Protein AF-A0AA35SIF5-F1 (afdb_monomer_lite)

Organism: Geodia barretti (NCBI:txid519541)

Sequence (257 aa):
MYDGVSFGLANSWVWLPSNATIRRKVKMLVERITDSLRKDYMWIISPKDQFTNPLPLFSATWRKLALTVNYEKYKDMEAAYILDFYAAYEFEMKISSIHDSTYFPNELDVEEVYVLAVLEDDESRKNDLLKRFTEIAVNNAFHFQPGFAAFYLSAFPNTSTYMVPQGVLQGGLYDYPAAPDWDRYVDQSQNPKYMPHYDSDHSEYALMIRDRPPTTYFWQRNPTTLKGGDACCLQRKHLDLLLAYWMGRTSGFIMGE

Radius of gyration: 19.19 Å; chains: 1; bounding box: 50×46×50 Å

Structure (mmCIF, N/CA/C/O backbone):
data_AF-A0AA35SIF5-F1
#
_entry.id   AF-A0AA35SIF5-F1
#
loop_
_atom_site.group_PDB
_atom_site.id
_atom_site.type_symbol
_atom_site.label_atom_id
_atom_site.label_alt_id
_atom_site.label_comp_id
_atom_site.label_asym_id
_atom_site.label_entity_id
_atom_site.label_seq_id
_atom_site.pdbx_PDB_ins_code
_atom_site.Cartn_x
_atom_site.Cartn_y
_atom_site.Cartn_z
_atom_site.occupancy
_atom_site.B_iso_or_equiv
_atom_site.auth_seq_id
_atom_site.auth_comp_id
_atom_site.auth_asym_id
_atom_site.auth_atom_id
_atom_site.pdbx_PDB_model_num
ATOM 1 N N . MET A 1 1 ? -4.888 -10.930 1.367 1.00 69.31 1 MET A N 1
ATOM 2 C CA . MET A 1 1 ? -6.358 -10.863 1.076 1.00 69.31 1 MET A CA 1
ATOM 3 C C . MET A 1 1 ? -7.053 -9.981 2.094 1.00 69.31 1 MET A C 1
ATOM 5 O O . MET A 1 1 ? -7.870 -9.170 1.688 1.00 69.31 1 MET A O 1
ATOM 9 N N . TYR A 1 2 ? -6.762 -10.135 3.388 1.00 88.81 2 TYR A N 1
ATOM 10 C CA . TYR A 1 2 ? -7.284 -9.231 4.413 1.00 88.81 2 TYR A CA 1
ATOM 11 C C . TYR A 1 2 ? -6.789 -7.788 4.217 1.00 88.81 2 TYR A C 1
ATOM 13 O O . TYR A 1 2 ? -7.562 -6.866 4.429 1.00 88.81 2 TYR A O 1
ATOM 21 N N . ASP A 1 3 ? -5.571 -7.610 3.720 1.00 90.88 3 ASP A N 1
ATOM 22 C CA . ASP A 1 3 ? -4.915 -6.314 3.470 1.00 90.88 3 ASP A CA 1
ATOM 23 C C . ASP A 1 3 ? -5.685 -5.519 2.402 1.00 90.88 3 ASP A C 1
ATOM 25 O O . ASP A 1 3 ? -6.280 -4.486 2.693 1.00 90.88 3 ASP A O 1
ATOM 29 N N . GLY A 1 4 ? -5.891 -6.100 1.214 1.00 91.00 4 GLY A N 1
ATOM 30 C CA . GLY A 1 4 ? -6.753 -5.489 0.191 1.00 91.00 4 GLY A CA 1
ATOM 31 C C . GLY A 1 4 ? -8.211 -5.257 0.642 1.00 91.00 4 GLY A C 1
ATOM 32 O O . GLY A 1 4 ? -8.881 -4.334 0.170 1.00 91.00 4 GLY A O 1
ATOM 33 N N . VAL A 1 5 ? -8.733 -6.062 1.583 1.00 95.50 5 VAL A N 1
ATOM 34 C CA . VAL A 1 5 ? -10.060 -5.827 2.185 1.00 95.50 5 VAL A CA 1
ATOM 35 C C . VAL A 1 5 ? -10.032 -4.619 3.124 1.00 95.50 5 VAL A C 1
ATOM 37 O O . VAL A 1 5 ? -10.945 -3.794 3.053 1.00 95.50 5 VAL A O 1
ATOM 40 N N . SER A 1 6 ? -9.016 -4.486 3.981 1.00 96.94 6 SER A N 1
ATOM 41 C CA . SER A 1 6 ? -8.866 -3.331 4.872 1.00 96.94 6 SER A CA 1
ATOM 42 C C . SER A 1 6 ? -8.693 -2.050 4.050 1.00 96.94 6 SER A C 1
ATOM 44 O O . SER A 1 6 ? -9.407 -1.075 4.298 1.00 96.94 6 SER A O 1
ATOM 46 N N . PHE A 1 7 ? -7.890 -2.101 2.983 1.00 96.12 7 PHE A N 1
ATOM 47 C CA . PHE A 1 7 ? -7.726 -1.035 2.000 1.00 96.12 7 PHE A CA 1
ATOM 48 C C . PHE A 1 7 ? -9.062 -0.599 1.381 1.00 96.12 7 PHE A C 1
ATOM 50 O O . PHE A 1 7 ? -9.428 0.581 1.432 1.00 96.12 7 PHE A O 1
ATOM 57 N N . GLY A 1 8 ? -9.841 -1.539 0.836 1.00 95.81 8 GLY A N 1
ATOM 58 C CA . GLY A 1 8 ? -11.129 -1.230 0.207 1.00 95.81 8 GLY A CA 1
ATOM 59 C C . GLY A 1 8 ? -12.164 -0.661 1.187 1.00 95.81 8 GLY A C 1
ATOM 60 O O . GLY A 1 8 ? -12.910 0.267 0.847 1.00 95.81 8 GLY A O 1
ATOM 61 N N . LEU A 1 9 ? -12.205 -1.182 2.418 1.00 98.00 9 LEU A N 1
ATOM 62 C CA . LEU A 1 9 ? -13.107 -0.709 3.472 1.00 98.00 9 LEU A CA 1
ATOM 63 C C . LEU A 1 9 ? -12.713 0.685 3.976 1.00 98.00 9 LEU A C 1
ATOM 65 O O . LEU A 1 9 ? -13.594 1.535 4.117 1.00 98.00 9 LEU A O 1
ATOM 69 N N . ALA A 1 10 ? -11.419 0.941 4.187 1.00 97.81 10 ALA A N 1
ATOM 70 C CA . ALA A 1 10 ? -10.901 2.246 4.591 1.00 97.81 10 ALA A CA 1
ATOM 71 C C . ALA A 1 10 ? -11.220 3.319 3.542 1.00 97.81 10 ALA A C 1
ATOM 73 O O . ALA A 1 10 ? -11.821 4.341 3.869 1.00 97.81 10 ALA A O 1
ATOM 74 N N . ASN A 1 11 ? -10.937 3.052 2.263 1.00 95.62 11 ASN A N 1
ATOM 75 C CA . ASN A 1 11 ? -11.268 3.974 1.175 1.00 95.62 11 ASN A CA 1
ATOM 76 C C . ASN A 1 11 ? -12.775 4.241 1.079 1.00 95.62 11 ASN A C 1
ATOM 78 O O . ASN A 1 11 ? -13.202 5.389 0.965 1.00 95.62 11 ASN A O 1
ATOM 82 N N . SER A 1 12 ? -13.600 3.195 1.182 1.00 95.94 12 SER A N 1
ATOM 83 C CA . SER A 1 12 ? -15.060 3.352 1.188 1.00 95.94 12 SER A CA 1
ATOM 84 C C . SER A 1 12 ? -15.547 4.193 2.373 1.00 95.94 12 SER A C 1
ATOM 86 O O . SER A 1 12 ? -16.548 4.898 2.261 1.00 95.94 12 SER A O 1
ATOM 88 N N . TRP A 1 13 ? -14.862 4.121 3.517 1.00 96.94 13 TRP A N 1
ATOM 89 C CA . TRP A 1 13 ? -15.187 4.906 4.704 1.00 96.94 13 TRP A CA 1
ATOM 90 C C . TRP A 1 13 ? -14.797 6.378 4.565 1.00 96.94 13 TRP A C 1
ATOM 92 O O . TRP A 1 13 ? -15.605 7.243 4.916 1.00 96.94 13 TRP A O 1
ATOM 102 N N . VAL A 1 14 ? -13.582 6.640 4.073 1.00 94.31 14 VAL A N 1
ATOM 103 C CA . VAL A 1 14 ? -12.974 7.974 3.952 1.00 94.31 14 VAL A CA 1
ATOM 104 C C . VAL A 1 14 ? -13.602 8.770 2.811 1.00 94.31 14 VAL A C 1
ATOM 106 O O . VAL A 1 14 ? -14.016 9.908 3.014 1.00 94.31 14 VAL A O 1
ATOM 109 N N . TRP A 1 15 ? -13.731 8.170 1.627 1.00 91.31 15 TRP A N 1
ATOM 110 C CA . TRP A 1 15 ? -14.088 8.899 0.405 1.00 91.31 15 TRP A CA 1
ATOM 111 C C . TRP A 1 15 ? -15.592 8.967 0.126 1.00 91.31 15 TRP A C 1
ATOM 113 O O . TRP A 1 15 ? -16.025 9.741 -0.723 1.00 91.31 15 TRP A O 1
ATOM 123 N N . LEU A 1 16 ? -16.415 8.202 0.854 1.00 93.25 16 LEU A N 1
ATOM 124 C CA . LEU A 1 16 ? -17.879 8.222 0.719 1.00 93.25 16 LEU A CA 1
ATOM 125 C C . LEU A 1 16 ? -18.578 8.622 2.036 1.00 93.25 16 LEU A C 1
ATOM 127 O O . LEU A 1 16 ? -19.495 7.922 2.484 1.00 93.25 16 LEU A O 1
ATOM 131 N N . PRO A 1 17 ? -18.196 9.749 2.675 1.00 93.00 17 PRO A N 1
ATOM 132 C CA . PRO A 1 17 ? -18.660 10.098 4.020 1.00 93.00 17 PRO A CA 1
ATOM 133 C C . PRO A 1 17 ? -20.170 10.372 4.082 1.00 93.00 17 PRO A C 1
ATOM 135 O O . PRO A 1 17 ? -20.805 10.113 5.102 1.00 93.00 17 PRO A O 1
ATOM 138 N N . SER A 1 18 ? -20.766 10.845 2.984 1.00 94.75 18 SER A N 1
ATOM 139 C CA . SER A 1 18 ? -22.195 11.171 2.888 1.00 94.75 18 SER A CA 1
ATOM 140 C C . SER A 1 18 ? -23.090 9.967 2.566 1.00 94.75 18 SER A C 1
ATOM 142 O O . SER A 1 18 ? -24.312 10.052 2.704 1.00 94.75 18 SER A O 1
ATOM 144 N N . ASN A 1 19 ? -22.528 8.820 2.164 1.00 96.94 19 ASN A N 1
ATOM 145 C CA . ASN A 1 19 ? -23.323 7.649 1.803 1.00 96.94 19 ASN A CA 1
ATOM 146 C C . ASN A 1 19 ? -23.611 6.772 3.031 1.00 96.94 19 ASN A C 1
ATOM 148 O O . ASN A 1 19 ? -22.921 5.786 3.299 1.00 96.94 19 ASN A O 1
ATOM 152 N N . ALA A 1 20 ? -24.680 7.100 3.763 1.00 96.81 20 ALA A N 1
ATOM 153 C CA . ALA A 1 20 ? -25.068 6.393 4.988 1.00 96.81 20 ALA A CA 1
ATOM 154 C C . ALA A 1 20 ? -25.264 4.874 4.788 1.00 96.81 20 ALA A C 1
ATOM 156 O O . ALA A 1 20 ? -24.947 4.074 5.673 1.00 96.81 20 ALA A O 1
ATOM 157 N N . THR A 1 21 ? -25.750 4.453 3.614 1.00 97.94 21 THR A N 1
ATOM 158 C CA . THR A 1 21 ? -25.939 3.029 3.297 1.00 97.94 21 THR A CA 1
ATOM 159 C C . THR A 1 21 ? -24.606 2.298 3.183 1.00 97.94 21 THR A C 1
ATOM 161 O O . THR A 1 21 ? -24.464 1.219 3.761 1.00 97.94 21 THR A O 1
ATOM 164 N N . ILE A 1 22 ? -23.630 2.876 2.475 1.00 96.94 22 ILE A N 1
ATOM 165 C CA . ILE A 1 22 ? -22.281 2.309 2.364 1.00 96.94 22 ILE A CA 1
ATOM 166 C C . ILE A 1 22 ? -21.590 2.332 3.726 1.00 96.94 22 ILE A C 1
ATOM 168 O O . ILE A 1 22 ? -21.100 1.293 4.157 1.00 96.94 22 ILE A O 1
ATOM 172 N N . ARG A 1 23 ? -21.653 3.448 4.462 1.00 97.12 23 ARG A N 1
ATOM 173 C CA . ARG A 1 23 ? -21.079 3.577 5.814 1.00 97.12 23 ARG A CA 1
ATOM 174 C C . ARG A 1 23 ? -21.583 2.485 6.756 1.00 97.12 23 ARG A C 1
ATOM 176 O O . ARG A 1 23 ? -20.790 1.830 7.423 1.00 97.12 23 ARG A O 1
ATOM 183 N N . ARG A 1 24 ? -22.891 2.213 6.763 1.00 97.94 24 ARG A N 1
ATOM 184 C CA . ARG A 1 24 ? -23.473 1.126 7.566 1.00 97.94 24 ARG A CA 1
ATOM 185 C C . ARG A 1 24 ? -22.954 -0.256 7.152 1.00 97.94 24 ARG A C 1
ATOM 187 O O . ARG A 1 24 ? -22.677 -1.075 8.023 1.00 97.94 24 ARG A O 1
ATOM 194 N N . LYS A 1 25 ? -22.816 -0.524 5.848 1.00 98.25 25 LYS A N 1
ATOM 195 C CA . LYS A 1 25 ? -22.273 -1.799 5.343 1.00 98.25 25 LYS A CA 1
ATOM 196 C C . LYS A 1 25 ? -20.796 -1.970 5.697 1.00 98.25 25 LYS A C 1
ATOM 198 O O . LYS A 1 25 ? -20.427 -3.036 6.176 1.00 98.25 25 LYS A O 1
ATOM 203 N N . VAL A 1 26 ? -19.984 -0.927 5.512 1.00 98.31 26 VAL A N 1
ATOM 204 C CA . VAL A 1 26 ? -18.567 -0.914 5.906 1.00 98.31 26 VAL A CA 1
ATOM 205 C C . VAL A 1 26 ? -18.446 -1.168 7.403 1.00 98.31 26 VAL A C 1
ATOM 207 O O . VAL A 1 26 ? -17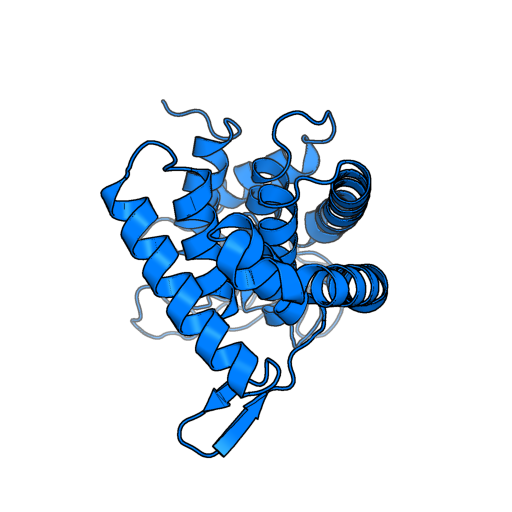.739 -2.088 7.793 1.00 98.31 26 VAL A O 1
ATOM 210 N N . LYS A 1 27 ? -19.216 -0.448 8.231 1.00 98.44 27 LYS A N 1
ATOM 211 C CA . LYS A 1 27 ? -19.238 -0.650 9.683 1.00 98.44 27 LYS A CA 1
ATOM 212 C C . LYS A 1 27 ? -19.542 -2.089 10.077 1.00 98.44 27 LYS A C 1
ATOM 214 O O . LYS A 1 27 ? -18.789 -2.679 10.839 1.00 98.44 27 LYS A O 1
ATOM 219 N N . MET A 1 28 ? -20.591 -2.673 9.506 1.00 98.56 28 MET A N 1
ATOM 220 C CA . MET A 1 28 ? -20.951 -4.069 9.752 1.00 98.56 28 MET A CA 1
ATOM 221 C C . MET A 1 28 ? -19.835 -5.051 9.350 1.00 98.56 28 MET A C 1
ATOM 223 O O . MET A 1 28 ? -19.582 -6.013 10.071 1.00 98.56 28 MET A O 1
ATOM 227 N N . LEU A 1 29 ? -19.182 -4.837 8.202 1.00 98.44 29 LEU A N 1
ATOM 228 C CA . LEU A 1 29 ? -18.107 -5.711 7.721 1.00 98.44 29 LEU A CA 1
ATOM 229 C C . LEU A 1 29 ? -16.845 -5.593 8.576 1.00 98.44 29 LEU A C 1
ATOM 231 O O . LEU A 1 29 ? -16.317 -6.622 8.990 1.00 98.44 29 LEU A O 1
ATOM 235 N N . VAL A 1 30 ? -16.404 -4.366 8.873 1.00 98.50 30 VAL A N 1
ATOM 236 C CA . VAL A 1 30 ? -15.266 -4.107 9.765 1.00 98.50 30 VAL A CA 1
ATOM 237 C C . VAL A 1 30 ? -15.527 -4.744 11.118 1.00 98.50 30 VAL A C 1
ATOM 239 O O . VAL A 1 30 ? -14.707 -5.522 11.580 1.00 98.50 30 VAL A O 1
ATOM 242 N N . GLU A 1 31 ? -16.706 -4.522 11.704 1.00 98.50 31 GLU A N 1
ATOM 243 C CA . GLU A 1 31 ? -17.038 -5.114 12.996 1.00 98.50 31 GLU A CA 1
ATOM 244 C C . GLU A 1 31 ? -16.957 -6.640 12.983 1.00 98.50 31 GLU A C 1
ATOM 246 O O . GLU A 1 31 ? -16.341 -7.239 13.859 1.00 98.50 31 GLU A O 1
ATOM 251 N N . ARG A 1 32 ? -17.547 -7.281 11.970 1.00 97.88 32 ARG A N 1
ATOM 252 C CA . ARG A 1 32 ? -17.547 -8.742 11.861 1.00 97.88 32 ARG A CA 1
ATOM 253 C C . ARG A 1 32 ? -16.138 -9.309 11.695 1.00 97.88 32 ARG A C 1
ATOM 255 O O . ARG A 1 32 ? -15.833 -10.343 12.284 1.00 97.88 32 ARG A O 1
ATOM 262 N N . ILE A 1 33 ? -15.308 -8.671 10.872 1.00 96.88 33 ILE A N 1
ATOM 263 C CA . ILE A 1 33 ? -13.939 -9.129 10.619 1.00 96.88 33 ILE A CA 1
ATOM 264 C C . ILE A 1 33 ? -13.073 -8.888 11.854 1.00 96.88 33 ILE A C 1
ATOM 266 O O . ILE A 1 33 ? -12.419 -9.819 12.314 1.00 96.88 33 ILE A O 1
ATOM 270 N N . THR A 1 34 ? -13.120 -7.690 12.437 1.00 97.62 34 THR A N 1
ATOM 271 C CA . THR A 1 34 ? -12.365 -7.354 13.646 1.00 97.62 34 THR A CA 1
ATOM 272 C C . THR A 1 34 ? -12.764 -8.240 14.820 1.00 97.62 34 THR A C 1
ATOM 274 O O . THR A 1 34 ? -11.882 -8.720 15.519 1.00 97.62 34 THR A O 1
ATOM 277 N N . ASP A 1 35 ? -14.053 -8.524 15.033 1.00 97.62 35 ASP A N 1
ATOM 278 C CA . ASP A 1 35 ? -14.486 -9.432 16.105 1.00 97.62 35 ASP A CA 1
ATOM 279 C C . ASP A 1 35 ? -13.912 -10.848 15.914 1.00 97.62 35 ASP A C 1
ATOM 281 O O . ASP A 1 35 ? -13.500 -11.482 16.886 1.00 97.62 35 ASP A O 1
ATOM 285 N N . SER A 1 36 ? -13.833 -11.328 14.665 1.00 94.88 36 SER A N 1
ATOM 286 C CA . SER A 1 36 ? -13.194 -12.611 14.343 1.00 94.88 36 SER A CA 1
ATOM 287 C C . SER A 1 36 ? -11.692 -12.572 14.611 1.00 94.88 36 SER A C 1
ATOM 289 O O . SER A 1 36 ? -11.185 -13.431 15.321 1.00 94.88 36 SER A O 1
ATOM 291 N N . LEU A 1 37 ? -10.988 -11.554 14.105 1.00 94.88 37 LEU A N 1
ATOM 292 C CA . LEU A 1 37 ? -9.549 -11.397 14.319 1.00 94.88 37 LEU A CA 1
ATOM 293 C C . LEU A 1 37 ? -9.227 -11.288 15.814 1.00 94.88 37 LEU A C 1
ATOM 295 O O . LEU A 1 37 ? -8.318 -11.949 16.296 1.00 94.88 37 LEU A O 1
ATOM 299 N N . ARG A 1 38 ? -10.010 -10.526 16.585 1.00 94.44 38 ARG A N 1
ATOM 300 C CA . ARG A 1 38 ? -9.843 -10.392 18.040 1.00 94.44 38 ARG A CA 1
ATOM 301 C C . ARG A 1 38 ? -9.944 -11.726 18.767 1.00 94.44 38 ARG A C 1
ATOM 303 O O . ARG A 1 38 ? -9.157 -11.968 19.678 1.00 94.44 38 ARG A O 1
ATOM 310 N N . LYS A 1 39 ? -10.915 -12.563 18.390 1.00 94.31 39 LYS A N 1
ATOM 311 C CA . LYS A 1 39 ? -11.106 -13.889 18.990 1.00 94.31 39 LYS A CA 1
ATOM 312 C C . LYS A 1 39 ? -9.859 -14.759 18.831 1.00 94.31 39 LYS A C 1
ATOM 314 O O . LYS A 1 39 ? -9.517 -15.499 19.748 1.00 94.31 39 LYS A O 1
ATOM 319 N N . ASP A 1 40 ? -9.178 -14.601 17.704 1.00 93.38 40 ASP A N 1
ATOM 320 C CA . ASP A 1 40 ? -8.006 -15.382 17.334 1.00 93.38 40 ASP A CA 1
ATOM 321 C C . ASP A 1 40 ? -6.698 -14.601 17.571 1.00 93.38 40 ASP A C 1
ATOM 323 O O . ASP A 1 40 ? -5.678 -14.904 16.967 1.00 93.38 40 ASP A O 1
ATOM 327 N N . TYR A 1 41 ? -6.691 -13.588 18.450 1.00 92.56 41 TYR A N 1
ATOM 328 C CA . TYR A 1 41 ? -5.507 -12.767 18.769 1.00 92.56 41 TYR A CA 1
ATOM 329 C C . TYR A 1 41 ? -4.804 -12.178 17.532 1.00 92.56 41 TYR A C 1
ATOM 331 O O . TYR A 1 41 ? -3.580 -12.127 17.459 1.00 92.56 41 TYR A O 1
ATOM 339 N N . MET A 1 42 ? -5.600 -11.732 16.562 1.00 94.31 42 MET A N 1
ATOM 340 C CA . MET A 1 42 ? -5.213 -11.232 15.239 1.00 94.31 42 MET A CA 1
ATOM 341 C C . MET A 1 42 ? -4.654 -12.285 14.274 1.00 94.31 42 MET A C 1
ATOM 343 O O . MET A 1 42 ? -4.370 -11.947 13.127 1.00 94.31 42 MET A O 1
ATOM 347 N N . TRP A 1 43 ? -4.545 -13.555 14.673 1.00 92.75 43 TRP A N 1
ATOM 348 C CA . TRP A 1 43 ? -4.122 -14.622 13.772 1.00 92.75 43 TRP A CA 1
ATOM 349 C C . TRP A 1 43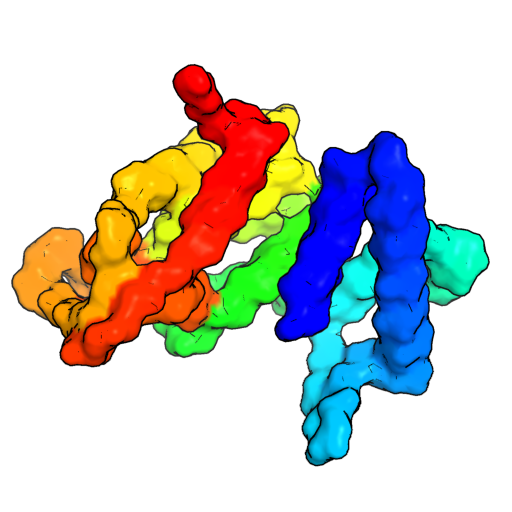 ? -5.142 -14.855 12.667 1.00 92.75 43 TRP A C 1
ATOM 351 O O . TRP A 1 43 ? -6.351 -14.907 12.899 1.00 92.75 43 TRP A O 1
ATOM 361 N N . ILE A 1 44 ? -4.637 -15.060 11.452 1.00 88.81 44 ILE A N 1
ATOM 362 C CA . ILE A 1 44 ? -5.465 -15.536 10.350 1.00 88.81 44 ILE A CA 1
ATOM 363 C C . ILE A 1 44 ? -5.408 -17.058 10.376 1.00 88.81 44 ILE A C 1
ATOM 365 O O . ILE A 1 44 ? -4.371 -17.658 10.085 1.00 88.81 44 ILE A O 1
ATOM 369 N N . ILE A 1 45 ? -6.537 -17.670 10.727 1.00 86.69 45 ILE A N 1
ATOM 370 C CA . ILE A 1 45 ? -6.708 -19.121 10.760 1.00 86.69 45 ILE A CA 1
ATOM 371 C C . ILE A 1 45 ? -7.562 -19.518 9.559 1.00 86.69 45 ILE A C 1
ATOM 373 O O . ILE A 1 45 ? -8.739 -19.165 9.462 1.00 86.69 45 ILE A O 1
ATOM 377 N N . SER A 1 46 ? -6.963 -20.225 8.603 1.00 82.75 46 SER A N 1
ATOM 378 C CA . SER A 1 46 ? -7.707 -20.713 7.442 1.00 82.75 46 SER A CA 1
ATOM 379 C C . SER A 1 46 ? -8.597 -21.909 7.812 1.00 82.75 46 SER A C 1
ATOM 381 O O . SER A 1 46 ? -8.290 -22.633 8.758 1.00 82.75 46 SER A O 1
ATOM 383 N N . PRO A 1 47 ? -9.639 -22.226 7.017 1.00 82.12 47 PRO A N 1
ATOM 384 C CA . PRO A 1 47 ? -10.448 -23.437 7.208 1.00 82.12 47 PRO A CA 1
ATOM 385 C C . PRO A 1 47 ? -9.675 -24.764 7.094 1.00 82.12 47 PRO A C 1
ATOM 387 O O . PRO A 1 47 ? -10.266 -25.824 7.273 1.00 82.12 47 PRO A O 1
ATOM 390 N N . LYS A 1 48 ? -8.391 -24.719 6.717 1.00 86.31 48 LYS A N 1
ATOM 391 C CA . LYS A 1 48 ? -7.487 -25.871 6.609 1.00 86.31 48 LYS A CA 1
ATOM 392 C C . LYS A 1 48 ? -6.421 -25.876 7.715 1.00 86.31 48 LYS A C 1
ATOM 394 O O . LYS A 1 48 ? -5.360 -26.458 7.509 1.00 86.31 48 LYS A O 1
ATOM 399 N N . ASP A 1 49 ? -6.661 -25.166 8.818 1.00 80.62 49 ASP A N 1
ATOM 400 C CA . ASP A 1 49 ? -5.739 -25.031 9.955 1.00 80.62 49 ASP A CA 1
ATOM 401 C C . ASP A 1 49 ? -4.347 -24.510 9.558 1.00 80.62 49 ASP A C 1
ATOM 403 O O . ASP A 1 49 ? -3.320 -24.887 10.119 1.00 80.62 49 ASP A O 1
ATOM 407 N N . GLN A 1 50 ? -4.306 -23.624 8.558 1.00 83.88 50 GLN A N 1
ATOM 408 C CA . GLN A 1 50 ? -3.098 -22.857 8.252 1.00 83.88 50 GLN A CA 1
ATOM 409 C C . GLN A 1 50 ? -3.141 -21.543 9.017 1.00 83.88 50 GLN A C 1
ATOM 411 O O . GLN A 1 50 ? -4.137 -20.822 8.941 1.00 83.88 50 GLN A O 1
ATOM 416 N N . PHE A 1 51 ? -2.048 -21.250 9.712 1.00 82.94 51 PHE A N 1
ATOM 417 C CA . PHE A 1 51 ? -1.899 -20.082 10.566 1.00 82.94 51 PHE A CA 1
ATOM 418 C C . PHE A 1 51 ? -0.966 -19.081 9.895 1.00 82.94 51 PHE A C 1
ATOM 420 O O . PHE A 1 51 ? 0.159 -19.426 9.527 1.00 82.94 51 PHE A O 1
ATOM 427 N N . THR A 1 52 ? -1.413 -17.838 9.761 1.00 84.38 52 THR A N 1
ATOM 428 C CA . THR A 1 52 ? -0.549 -16.719 9.376 1.00 84.38 52 THR A CA 1
ATOM 429 C C . THR A 1 52 ? -0.364 -15.815 10.586 1.00 84.38 52 THR A C 1
ATOM 431 O O . THR A 1 52 ? -1.347 -15.343 11.162 1.00 84.38 52 THR A O 1
ATOM 434 N N . ASN A 1 53 ? 0.898 -15.621 10.981 1.00 79.50 53 ASN A N 1
ATOM 435 C CA . ASN A 1 53 ? 1.270 -14.743 12.085 1.00 79.50 53 ASN A CA 1
ATOM 436 C C . ASN A 1 53 ? 0.938 -13.291 11.711 1.00 79.50 53 ASN A C 1
ATOM 438 O O . ASN A 1 53 ? 1.389 -12.850 10.649 1.00 79.50 53 ASN A O 1
ATOM 442 N N . PRO A 1 54 ? 0.172 -12.554 12.531 1.00 83.44 54 PRO A N 1
ATOM 443 C CA . PRO A 1 54 ? -0.089 -11.154 12.255 1.00 83.44 54 PRO A CA 1
ATOM 444 C C . PRO A 1 54 ? 1.186 -10.344 12.474 1.00 83.44 54 PRO A C 1
ATOM 446 O O . PRO A 1 54 ? 1.708 -10.266 13.587 1.00 83.44 54 PRO A O 1
ATOM 449 N N . LEU A 1 55 ? 1.667 -9.722 11.405 1.00 92.44 55 LEU A N 1
ATOM 450 C CA . LEU A 1 55 ? 2.695 -8.696 11.494 1.00 92.44 55 LEU A CA 1
ATOM 451 C C . LEU A 1 55 ? 2.129 -7.460 12.232 1.00 92.44 55 LEU A C 1
ATOM 453 O O . LEU A 1 55 ? 0.935 -7.164 12.083 1.00 92.44 55 LEU A O 1
ATOM 457 N N . PRO A 1 56 ? 2.909 -6.759 13.074 1.00 96.38 56 PRO A N 1
ATOM 458 C CA . PRO A 1 56 ? 2.535 -5.479 13.665 1.00 96.38 56 PRO A CA 1
ATOM 459 C C . PRO A 1 56 ? 1.777 -4.517 12.739 1.00 96.38 56 PRO A C 1
ATOM 461 O O . PRO A 1 56 ? 0.761 -3.967 13.161 1.00 96.38 56 PRO A O 1
ATOM 464 N N . LEU A 1 57 ? 2.191 -4.347 11.483 1.00 96.62 57 LEU A N 1
ATOM 465 C CA . LEU A 1 57 ? 1.565 -3.432 10.525 1.00 96.62 57 LEU A CA 1
ATOM 466 C C . LEU A 1 57 ? 0.130 -3.851 10.183 1.00 96.62 57 LEU A C 1
ATOM 468 O O . LEU A 1 57 ? -0.798 -3.043 10.298 1.00 96.62 57 LEU A O 1
ATOM 472 N N . PHE A 1 58 ? -0.074 -5.136 9.897 1.00 96.44 58 PHE A N 1
ATOM 473 C CA . PHE A 1 58 ? -1.395 -5.736 9.703 1.00 96.44 58 PHE A CA 1
ATOM 474 C C . PHE A 1 58 ? -2.302 -5.505 10.916 1.00 96.44 58 PHE A C 1
ATOM 476 O O . PHE A 1 58 ? -3.452 -5.052 10.827 1.00 96.44 58 PHE A O 1
ATOM 483 N N . SER A 1 59 ? -1.747 -5.793 12.088 1.00 97.19 59 SER A N 1
ATOM 484 C CA . SER A 1 59 ? -2.393 -5.649 13.383 1.00 97.19 59 SER A CA 1
ATOM 485 C C . SER A 1 59 ? -2.800 -4.200 13.682 1.00 97.19 59 SER A C 1
ATOM 487 O O . SER A 1 59 ? -3.919 -3.957 14.154 1.00 97.19 59 SER A O 1
ATOM 489 N N . ALA A 1 60 ? -1.921 -3.240 13.397 1.00 98.25 60 ALA A N 1
ATOM 490 C CA . ALA A 1 60 ? -2.165 -1.813 13.559 1.00 98.25 60 ALA A CA 1
ATOM 491 C C . ALA A 1 60 ? -3.249 -1.325 12.590 1.00 98.25 60 ALA A C 1
ATOM 493 O O . ALA A 1 60 ? -4.177 -0.629 13.006 1.00 98.25 60 ALA A O 1
ATOM 494 N N . THR A 1 61 ? -3.188 -1.753 11.328 1.00 98.19 61 THR A N 1
ATOM 495 C CA . THR A 1 61 ? -4.131 -1.376 10.265 1.00 98.19 61 THR A CA 1
ATOM 496 C C . THR A 1 61 ? -5.566 -1.754 10.621 1.00 98.19 61 THR A C 1
ATOM 498 O O . THR A 1 61 ? -6.463 -0.904 10.624 1.00 98.19 61 THR A O 1
ATOM 501 N N . TRP A 1 62 ? -5.799 -3.012 11.005 1.00 98.19 62 TRP A N 1
ATOM 502 C CA . TRP A 1 62 ? -7.136 -3.469 11.393 1.00 98.19 62 TRP A CA 1
ATOM 503 C C . TRP A 1 62 ? -7.643 -2.818 12.678 1.00 98.19 62 TRP A C 1
ATOM 505 O O . TRP A 1 62 ? -8.834 -2.506 12.775 1.00 98.19 62 TRP A O 1
ATOM 515 N N . ARG A 1 63 ? -6.761 -2.586 13.659 1.00 98.31 63 ARG A N 1
ATOM 516 C CA . ARG A 1 63 ? -7.123 -1.877 14.892 1.00 98.31 63 ARG A CA 1
ATOM 517 C C . ARG A 1 63 ? -7.520 -0.437 14.614 1.00 98.31 63 ARG A C 1
ATOM 519 O O . ARG A 1 63 ? -8.571 -0.010 15.092 1.00 98.31 63 ARG A O 1
ATOM 526 N N . LYS A 1 64 ? -6.736 0.291 13.815 1.00 98.62 64 LYS A N 1
ATOM 527 C CA . LYS A 1 64 ? -7.053 1.675 13.467 1.00 98.62 64 LYS A CA 1
ATOM 528 C C . LYS A 1 64 ? -8.369 1.760 12.711 1.00 98.62 64 LYS A C 1
ATOM 530 O O . LYS A 1 64 ? -9.231 2.543 13.095 1.00 98.62 64 LYS A O 1
ATOM 535 N N . LEU A 1 65 ? -8.573 0.901 11.712 1.00 98.69 65 LEU A N 1
ATOM 536 C CA . LEU A 1 65 ? -9.831 0.841 10.970 1.00 98.69 65 LEU A CA 1
ATOM 537 C C . LEU A 1 65 ? -11.033 0.581 11.888 1.00 98.69 65 LEU A C 1
ATOM 539 O O . LEU A 1 65 ? -12.051 1.265 11.773 1.00 98.69 65 LEU A O 1
ATOM 543 N N . ALA A 1 66 ? -10.916 -0.353 12.833 1.00 98.69 66 ALA A N 1
ATOM 544 C CA . ALA A 1 66 ? -11.969 -0.635 13.803 1.00 98.69 66 ALA A CA 1
ATOM 545 C C . ALA A 1 66 ? -12.271 0.568 14.714 1.00 98.69 66 ALA A C 1
ATOM 547 O O . ALA A 1 66 ? -13.437 0.945 14.861 1.00 98.69 66 ALA A O 1
ATOM 548 N N . LEU A 1 67 ? -11.231 1.201 15.270 1.00 98.69 67 LEU A N 1
ATOM 549 C CA . LEU A 1 67 ? -11.340 2.402 16.107 1.00 98.69 67 LEU A CA 1
ATOM 550 C C . LEU A 1 67 ? -12.003 3.561 15.349 1.00 98.69 67 LEU A C 1
ATOM 552 O O . LEU A 1 67 ? -12.929 4.185 15.864 1.00 98.69 67 LEU A O 1
ATOM 556 N N . THR A 1 68 ? -11.605 3.801 14.098 1.00 98.44 68 THR A N 1
ATOM 557 C CA . THR A 1 68 ? -12.164 4.865 13.251 1.00 98.44 68 THR A CA 1
ATOM 558 C C . THR A 1 68 ? -13.631 4.613 12.880 1.00 98.44 68 THR A C 1
ATOM 560 O O . THR A 1 68 ? -14.414 5.551 12.706 1.00 98.44 68 THR A O 1
ATOM 563 N N . VAL A 1 69 ? -14.032 3.348 12.743 1.00 98.31 69 VAL A N 1
ATOM 564 C CA . VAL A 1 69 ? -15.379 2.968 12.296 1.00 98.31 69 VAL A CA 1
ATOM 565 C C . VAL A 1 69 ? -16.379 2.842 13.450 1.00 98.31 69 VAL A C 1
ATOM 567 O O . VAL A 1 69 ? -17.567 3.163 13.294 1.00 98.31 69 VAL A O 1
ATOM 570 N N . ASN A 1 70 ? -15.921 2.377 14.615 1.00 98.38 70 ASN A N 1
ATOM 571 C CA . ASN A 1 70 ? -16.732 2.251 15.820 1.00 98.38 70 ASN A CA 1
ATOM 572 C C . ASN A 1 70 ? -15.891 2.340 17.108 1.00 98.38 70 ASN A C 1
ATOM 574 O O . ASN A 1 70 ? -15.695 1.337 17.797 1.00 98.38 70 ASN A O 1
ATOM 578 N N . TYR A 1 71 ? -15.457 3.554 17.455 1.00 98.44 71 TYR A N 1
ATOM 579 C CA . TYR A 1 71 ? -14.656 3.815 18.655 1.00 98.44 71 TYR A CA 1
ATOM 580 C C . TYR A 1 71 ? -15.271 3.220 19.929 1.00 98.44 71 TYR A C 1
ATOM 582 O O . TYR A 1 71 ? -14.599 2.494 20.650 1.00 98.44 71 TYR A O 1
ATOM 590 N N . GLU A 1 72 ? -16.569 3.420 20.182 1.00 98.50 72 GLU A N 1
ATOM 591 C CA . GLU A 1 72 ? -17.192 2.950 21.431 1.00 98.50 72 GLU A CA 1
ATOM 592 C C . GLU A 1 72 ? -17.101 1.437 21.642 1.00 98.50 72 GLU A C 1
ATOM 594 O O . GLU A 1 72 ? -16.967 0.983 22.780 1.00 98.50 72 GLU A O 1
ATOM 599 N N . LYS A 1 73 ? -17.152 0.655 20.557 1.00 98.56 73 LYS A N 1
ATOM 600 C CA . LYS A 1 73 ? -17.031 -0.806 20.620 1.00 98.56 73 LYS A CA 1
ATOM 601 C C . LYS A 1 73 ? -15.579 -1.267 20.775 1.00 98.56 73 LYS A C 1
ATOM 603 O O . LYS A 1 73 ? -15.353 -2.312 21.376 1.00 98.56 73 LYS A O 1
ATOM 608 N N . TYR A 1 74 ? -14.624 -0.521 20.218 1.00 98.62 74 TYR A N 1
ATOM 609 C CA . TYR A 1 74 ? -13.230 -0.955 20.064 1.00 98.62 74 TYR A CA 1
ATOM 610 C C . TYR A 1 74 ? -12.204 -0.123 20.835 1.00 98.62 74 TYR A C 1
ATOM 612 O O . TYR A 1 74 ? -11.013 -0.375 20.693 1.00 98.62 74 TYR A O 1
ATOM 620 N N . LYS A 1 75 ? -12.622 0.841 21.661 1.00 98.31 75 LYS A N 1
ATOM 621 C CA . LYS A 1 75 ? -11.720 1.713 22.437 1.00 98.31 75 LYS A CA 1
ATOM 622 C C . LYS A 1 75 ? -10.723 0.957 23.315 1.00 98.31 75 LYS A C 1
ATOM 624 O O . LYS A 1 75 ? -9.633 1.445 23.578 1.00 98.31 75 LYS A O 1
ATOM 629 N N . ASP A 1 76 ? -11.051 -0.265 23.724 1.00 98.00 76 ASP A N 1
ATOM 630 C CA . ASP A 1 76 ? -10.142 -1.130 24.476 1.00 98.00 76 ASP A CA 1
ATOM 631 C C . ASP A 1 76 ? -8.927 -1.613 23.657 1.00 98.00 76 ASP A C 1
ATOM 633 O O . ASP A 1 76 ? -7.933 -2.056 24.226 1.00 98.00 76 ASP A O 1
ATOM 637 N N . MET A 1 77 ? -8.973 -1.491 22.326 1.00 97.81 77 MET A N 1
ATOM 638 C CA . MET A 1 77 ? -7.871 -1.819 21.419 1.00 97.81 77 MET A CA 1
ATOM 639 C C . MET A 1 77 ? -6.864 -0.673 21.246 1.00 97.81 77 MET A C 1
ATOM 641 O O . MET A 1 77 ? -5.836 -0.887 20.608 1.00 97.81 77 MET A O 1
ATOM 645 N N . GLU A 1 78 ? -7.124 0.522 21.784 1.00 98.25 78 GLU A N 1
ATOM 646 C CA . GLU A 1 78 ? -6.309 1.724 21.547 1.00 98.25 78 GLU A CA 1
ATOM 647 C C . GLU A 1 78 ? -4.855 1.558 22.016 1.00 98.25 78 GLU A C 1
ATOM 649 O O . GLU A 1 78 ? -3.922 1.833 21.266 1.00 98.25 78 GLU A O 1
ATOM 654 N N . ALA A 1 79 ? -4.638 1.004 23.211 1.00 98.25 79 ALA A N 1
ATOM 655 C CA . ALA A 1 79 ? -3.286 0.747 23.710 1.00 98.25 79 ALA A CA 1
ATOM 656 C C . ALA A 1 79 ? -2.523 -0.270 22.839 1.00 98.25 79 ALA A C 1
ATOM 658 O O . ALA A 1 79 ? -1.337 -0.093 22.564 1.00 98.25 79 ALA A O 1
ATOM 659 N N . ALA A 1 80 ? -3.209 -1.319 22.371 1.00 97.94 80 ALA A N 1
ATOM 660 C CA . ALA A 1 80 ? -2.615 -2.315 21.481 1.00 97.94 80 ALA A CA 1
ATOM 661 C C . ALA A 1 80 ? -2.320 -1.729 20.093 1.00 97.94 80 ALA A C 1
ATOM 663 O O . ALA A 1 80 ? -1.280 -2.029 19.521 1.00 97.94 80 ALA A O 1
ATOM 664 N N . TYR A 1 81 ? -3.193 -0.853 19.582 1.00 98.38 81 TYR A N 1
ATOM 665 C CA . TYR A 1 81 ? -2.950 -0.112 18.347 1.00 98.38 81 TYR A CA 1
ATOM 666 C C . TYR A 1 81 ? -1.654 0.692 18.432 1.00 98.38 81 TYR A C 1
ATOM 668 O O . TYR A 1 81 ? -0.822 0.583 17.542 1.00 98.38 81 TYR A O 1
ATOM 676 N N . ILE A 1 82 ? -1.464 1.462 19.506 1.00 98.44 82 ILE A N 1
ATOM 677 C CA . ILE A 1 82 ? -0.268 2.295 19.679 1.00 98.44 82 ILE A CA 1
ATOM 678 C C . ILE A 1 82 ? 1.000 1.431 19.728 1.00 98.44 82 ILE A C 1
ATOM 680 O O . ILE A 1 82 ? 2.002 1.777 19.105 1.00 98.44 82 ILE A O 1
ATOM 684 N N . LEU A 1 83 ? 0.958 0.298 20.437 1.00 98.19 83 LEU A N 1
ATOM 685 C CA . LEU A 1 83 ? 2.085 -0.633 20.499 1.00 98.19 83 LEU A CA 1
ATOM 686 C C . LEU A 1 83 ? 2.431 -1.197 19.115 1.00 98.19 83 LEU A C 1
ATOM 688 O O . LEU A 1 83 ? 3.588 -1.138 18.699 1.00 98.19 83 LEU A O 1
ATOM 692 N N . ASP A 1 84 ? 1.427 -1.708 18.403 1.00 98.00 84 ASP A N 1
ATOM 693 C CA . ASP A 1 84 ? 1.609 -2.285 17.073 1.00 98.00 84 ASP A CA 1
ATOM 694 C C . ASP A 1 84 ? 2.044 -1.229 16.055 1.00 98.00 84 ASP A C 1
ATOM 696 O O . ASP A 1 84 ? 2.890 -1.511 15.214 1.00 98.00 84 ASP A O 1
ATOM 700 N N . PHE A 1 85 ? 1.536 0.002 16.164 1.00 98.50 85 PHE A N 1
ATOM 701 C CA . PHE A 1 85 ? 1.939 1.126 15.323 1.00 98.50 85 PHE A CA 1
ATOM 702 C C . PHE A 1 85 ? 3.439 1.394 15.439 1.00 98.50 85 PHE A C 1
ATOM 704 O O . PHE A 1 85 ? 4.126 1.448 14.423 1.00 98.50 85 PHE A O 1
ATOM 711 N N . TYR A 1 86 ? 3.967 1.535 16.658 1.00 98.06 86 TYR A N 1
ATOM 712 C CA . TYR A 1 86 ? 5.391 1.827 16.838 1.00 98.06 86 TYR A CA 1
ATOM 713 C C . TYR A 1 86 ? 6.283 0.625 16.514 1.00 98.06 86 TYR A C 1
ATOM 715 O O . TYR A 1 86 ? 7.374 0.812 15.977 1.00 98.06 86 TYR A O 1
ATOM 723 N N . ALA A 1 87 ? 5.819 -0.603 16.762 1.00 97.50 87 ALA A N 1
ATOM 724 C CA . ALA A 1 87 ? 6.517 -1.802 16.306 1.00 97.50 87 ALA A CA 1
ATOM 725 C C . ALA A 1 87 ? 6.576 -1.868 14.768 1.00 97.50 87 ALA A C 1
ATOM 727 O O . ALA A 1 87 ? 7.646 -2.077 14.199 1.00 97.50 87 ALA A O 1
ATOM 728 N N . ALA A 1 88 ? 5.456 -1.617 14.089 1.00 96.94 88 ALA A N 1
ATOM 729 C CA . ALA A 1 88 ? 5.394 -1.562 12.633 1.00 96.94 88 ALA A CA 1
ATOM 730 C C . ALA A 1 88 ? 6.279 -0.442 12.075 1.00 96.94 88 ALA A C 1
ATOM 732 O O . ALA A 1 88 ? 7.041 -0.658 11.133 1.00 96.94 88 ALA A O 1
ATOM 733 N N . TYR A 1 89 ? 6.219 0.746 12.679 1.00 96.12 89 TYR A N 1
ATOM 734 C CA . TYR A 1 89 ? 7.018 1.898 12.280 1.00 96.12 89 TYR A CA 1
ATOM 735 C C . TYR A 1 89 ? 8.519 1.603 12.325 1.00 96.12 89 TYR A C 1
ATOM 737 O O . TYR A 1 89 ? 9.246 2.024 11.424 1.00 96.12 89 TYR A O 1
ATOM 745 N N . GLU A 1 90 ? 8.984 0.876 13.342 1.00 95.06 90 GLU A N 1
ATOM 746 C CA . GLU A 1 90 ? 10.395 0.521 13.498 1.00 95.06 90 GLU A CA 1
ATOM 747 C C . GLU A 1 90 ? 10.818 -0.618 12.557 1.00 95.06 90 GLU A C 1
ATOM 749 O O . GLU A 1 90 ? 11.884 -0.556 11.940 1.00 95.06 90 GLU A O 1
ATOM 754 N N . PHE A 1 91 ? 9.991 -1.660 12.420 1.00 92.94 91 PHE A N 1
ATOM 755 C CA . PHE A 1 91 ? 10.438 -2.920 11.823 1.00 92.94 91 PHE A CA 1
ATOM 756 C C . PHE A 1 91 ? 9.887 -3.218 10.426 1.00 92.94 91 PHE A C 1
ATOM 758 O O . PHE A 1 91 ? 10.558 -3.940 9.683 1.00 92.94 91 PHE A O 1
ATOM 765 N N . GLU A 1 92 ? 8.733 -2.670 10.044 1.00 93.06 92 GLU A N 1
ATOM 766 C CA . GLU A 1 92 ? 7.936 -3.174 8.910 1.00 93.06 92 GLU A CA 1
ATOM 767 C C . GLU A 1 92 ? 7.569 -2.124 7.869 1.00 93.06 92 GLU A C 1
ATOM 769 O O . GLU A 1 92 ? 7.490 -2.467 6.699 1.00 93.06 92 GLU A O 1
ATOM 774 N N . MET A 1 93 ? 7.401 -0.851 8.242 1.00 93.31 93 MET A N 1
ATOM 775 C CA . MET A 1 93 ? 7.055 0.221 7.298 1.00 93.31 93 MET A CA 1
ATOM 776 C C . MET A 1 93 ? 8.249 0.600 6.405 1.00 93.31 93 MET A C 1
ATOM 778 O O . MET A 1 93 ? 8.767 1.709 6.466 1.00 93.31 93 MET A O 1
ATOM 782 N N . LYS A 1 94 ? 8.738 -0.332 5.595 1.00 90.06 94 LYS A N 1
ATOM 783 C CA . LYS A 1 94 ? 9.887 -0.184 4.705 1.00 90.06 94 LYS A CA 1
ATOM 784 C C . LYS A 1 94 ? 9.652 -1.038 3.468 1.00 90.06 94 LYS A C 1
ATOM 786 O O . LYS A 1 94 ? 9.025 -2.081 3.550 1.00 90.06 94 LYS A O 1
ATOM 791 N N . ILE A 1 95 ? 10.199 -0.614 2.338 1.00 89.75 95 ILE A N 1
ATOM 792 C CA . ILE A 1 95 ? 10.148 -1.409 1.109 1.00 89.75 95 ILE A CA 1
ATOM 793 C C . ILE A 1 95 ? 11.437 -2.206 0.940 1.00 89.75 95 ILE A C 1
ATOM 795 O O . ILE A 1 95 ? 12.523 -1.743 1.300 1.00 89.75 95 ILE A O 1
ATOM 799 N N . SER A 1 96 ? 11.310 -3.405 0.387 1.00 89.38 96 SER A N 1
ATOM 800 C CA . SER A 1 96 ? 12.437 -4.235 -0.009 1.00 89.38 96 SER A CA 1
ATOM 801 C C . SER A 1 96 ? 13.104 -3.723 -1.288 1.00 89.38 96 SER A C 1
ATOM 803 O O . SER A 1 96 ? 12.650 -2.775 -1.936 1.00 89.38 96 SER A O 1
ATOM 805 N N . SER A 1 97 ? 14.227 -4.352 -1.638 1.00 91.62 97 SER A N 1
ATOM 806 C CA . SER A 1 97 ? 14.997 -4.006 -2.830 1.00 91.62 97 SER A CA 1
ATOM 807 C C . SER A 1 97 ? 14.164 -4.131 -4.108 1.00 91.62 97 SER A C 1
ATOM 809 O O . SER A 1 97 ? 13.336 -5.028 -4.266 1.00 91.62 97 SER A O 1
ATOM 811 N N . ILE A 1 98 ? 14.475 -3.282 -5.083 1.00 92.69 98 ILE A N 1
ATOM 812 C CA . ILE A 1 98 ? 13.964 -3.367 -6.451 1.00 92.69 98 ILE A CA 1
ATOM 813 C C . ILE A 1 98 ? 14.311 -4.700 -7.153 1.00 92.69 98 ILE A C 1
ATOM 815 O O . ILE A 1 98 ? 13.670 -5.059 -8.140 1.00 92.69 98 ILE A O 1
ATOM 819 N N . HIS A 1 99 ? 15.300 -5.443 -6.648 1.00 93.81 99 HIS A N 1
ATOM 820 C CA . HIS A 1 99 ? 15.708 -6.763 -7.152 1.00 93.81 99 HIS A CA 1
ATOM 821 C C . HIS A 1 99 ? 15.216 -7.924 -6.275 1.00 93.81 99 HIS A C 1
ATOM 823 O O . HIS A 1 99 ? 15.590 -9.070 -6.507 1.00 93.81 99 HIS A O 1
ATOM 829 N N . ASP A 1 100 ? 14.407 -7.660 -5.243 1.00 91.44 100 ASP A N 1
ATOM 830 C CA . ASP A 1 100 ? 13.944 -8.718 -4.348 1.00 91.44 100 ASP A CA 1
ATOM 831 C C . ASP A 1 100 ? 13.094 -9.749 -5.114 1.00 91.44 100 ASP A C 1
ATOM 833 O O . ASP A 1 100 ? 12.159 -9.408 -5.845 1.00 91.44 100 ASP A O 1
ATOM 837 N N . SER A 1 101 ? 13.425 -11.031 -4.953 1.00 85.00 101 SER A N 1
ATOM 838 C CA . SER A 1 101 ? 12.658 -12.148 -5.517 1.00 85.00 101 SER A CA 1
ATOM 839 C C . SER A 1 101 ? 11.247 -12.250 -4.925 1.00 85.00 101 SER A C 1
ATOM 841 O O . SER A 1 101 ? 10.311 -12.699 -5.588 1.00 85.00 101 SER A O 1
ATOM 843 N N . THR A 1 102 ? 11.077 -11.777 -3.691 1.00 87.00 102 THR A N 1
ATOM 844 C CA . THR A 1 102 ? 9.812 -11.660 -2.971 1.00 87.00 102 THR A CA 1
ATOM 845 C C . THR A 1 102 ? 9.350 -10.208 -2.979 1.00 87.00 102 THR A C 1
ATOM 847 O O . THR A 1 102 ? 9.299 -9.549 -1.951 1.00 87.00 102 THR A O 1
ATOM 850 N N . TYR A 1 103 ? 9.031 -9.687 -4.166 1.00 89.19 103 TYR A N 1
ATOM 851 C CA . TYR A 1 103 ? 8.657 -8.278 -4.338 1.00 89.19 103 TYR A CA 1
ATOM 852 C C . TYR A 1 103 ? 7.214 -7.957 -3.914 1.00 89.19 103 TYR A C 1
ATOM 854 O O . TYR A 1 103 ? 6.934 -6.862 -3.438 1.00 89.19 103 TYR A O 1
ATOM 862 N N . PHE A 1 104 ? 6.302 -8.920 -4.070 1.00 87.94 104 PHE A N 1
ATOM 863 C CA . PHE A 1 104 ? 4.867 -8.783 -3.781 1.00 87.94 104 PHE A CA 1
ATOM 864 C C . PHE A 1 104 ? 4.510 -8.179 -2.405 1.00 87.94 104 PHE A C 1
ATOM 866 O O . PHE A 1 104 ? 3.605 -7.346 -2.375 1.00 87.94 104 PHE A O 1
ATOM 873 N N . PRO A 1 105 ? 5.182 -8.534 -1.287 1.00 90.31 105 PRO A N 1
ATOM 874 C CA . PRO A 1 105 ? 4.927 -7.931 0.023 1.00 90.31 105 PRO A CA 1
ATOM 875 C C . PRO A 1 105 ? 5.010 -6.401 0.044 1.00 90.31 105 PRO A C 1
ATOM 877 O O . PRO A 1 105 ? 4.258 -5.784 0.786 1.00 90.31 105 PRO A O 1
ATOM 880 N N . ASN A 1 106 ? 5.820 -5.780 -0.826 1.00 91.44 106 ASN A N 1
ATOM 881 C CA . ASN A 1 106 ? 5.920 -4.321 -0.890 1.00 91.44 106 ASN A CA 1
ATOM 882 C C . ASN A 1 106 ? 4.574 -3.641 -1.169 1.00 91.44 106 ASN A C 1
ATOM 884 O O . ASN A 1 106 ? 4.326 -2.578 -0.615 1.00 91.44 106 ASN A O 1
ATOM 888 N N . GLU A 1 107 ? 3.716 -4.211 -2.023 1.00 90.31 107 GLU A N 1
ATOM 889 C CA . GLU A 1 107 ? 2.381 -3.629 -2.250 1.00 90.31 107 GLU A CA 1
ATOM 890 C C . GLU A 1 107 ? 1.549 -3.692 -0.972 1.00 90.31 107 GLU A C 1
ATOM 892 O O . GLU A 1 107 ? 0.940 -2.697 -0.597 1.00 90.31 107 GLU A O 1
ATOM 897 N N . LEU A 1 108 ? 1.556 -4.840 -0.285 1.00 90.75 108 LEU A N 1
ATOM 898 C CA . LEU A 1 108 ? 0.766 -5.033 0.931 1.00 90.75 108 LEU A CA 1
ATOM 899 C C . LEU A 1 108 ? 1.190 -4.038 2.015 1.00 90.75 108 LEU A C 1
ATOM 901 O O . LEU A 1 108 ? 0.344 -3.347 2.577 1.00 90.75 108 LEU A O 1
ATOM 905 N N . ASP A 1 109 ? 2.496 -3.898 2.241 1.00 92.81 109 ASP A N 1
ATOM 906 C CA . ASP A 1 109 ? 3.026 -2.981 3.249 1.00 92.81 109 ASP A CA 1
ATOM 907 C C . ASP A 1 109 ? 2.683 -1.522 2.902 1.00 92.81 109 ASP A C 1
ATOM 909 O O . ASP A 1 109 ? 2.302 -0.731 3.768 1.00 92.81 109 ASP A O 1
ATOM 913 N N . VAL A 1 110 ? 2.768 -1.144 1.622 1.00 94.31 110 VAL A N 1
ATOM 914 C CA . VAL A 1 110 ? 2.442 0.216 1.171 1.00 94.31 110 VAL A CA 1
ATOM 915 C C . VAL A 1 110 ? 0.937 0.502 1.260 1.00 94.31 110 VAL A C 1
ATOM 917 O O . VAL A 1 110 ? 0.557 1.603 1.673 1.00 94.31 110 VAL A O 1
ATOM 920 N N . GLU A 1 111 ? 0.077 -0.462 0.923 1.00 94.44 111 GLU A N 1
ATOM 921 C CA . GLU A 1 111 ? -1.376 -0.367 1.111 1.00 94.44 111 GLU A CA 1
ATOM 922 C C . GLU A 1 111 ? -1.732 -0.160 2.590 1.00 94.44 111 GLU A C 1
ATOM 924 O O . GLU A 1 111 ? -2.559 0.694 2.921 1.00 94.44 111 GLU A O 1
ATOM 929 N N . GLU A 1 112 ? -1.096 -0.899 3.499 1.00 96.44 112 GLU A N 1
ATOM 930 C CA . GLU A 1 112 ? -1.346 -0.798 4.938 1.00 96.44 112 GLU A CA 1
ATOM 931 C C . GLU A 1 112 ? -0.854 0.532 5.524 1.00 96.44 112 GLU A C 1
ATOM 933 O O . GLU A 1 112 ? -1.596 1.205 6.250 1.00 96.44 112 GLU A O 1
ATOM 938 N N . VAL A 1 113 ? 0.344 0.987 5.139 1.00 97.00 113 VAL A N 1
ATOM 939 C CA . VAL A 1 113 ? 0.847 2.326 5.498 1.00 97.00 113 VAL A CA 1
ATOM 940 C C . VAL A 1 113 ? -0.097 3.417 4.987 1.00 97.00 113 VAL A C 1
ATOM 942 O O . VAL A 1 113 ? -0.382 4.375 5.710 1.00 97.00 113 VAL A O 1
ATOM 945 N N . TYR A 1 114 ? -0.638 3.264 3.775 1.00 97.06 114 TYR A N 1
ATOM 946 C CA . TYR A 1 114 ? -1.658 4.163 3.243 1.00 97.06 114 TYR A CA 1
ATOM 947 C C . TYR A 1 114 ? -2.923 4.189 4.093 1.00 97.06 114 TYR A C 1
ATOM 949 O O . TYR A 1 114 ? -3.399 5.274 4.436 1.00 97.06 114 TYR A O 1
ATOM 957 N N . VAL A 1 115 ? -3.457 3.021 4.460 1.00 98.12 115 VAL A N 1
ATOM 958 C CA . VAL A 1 115 ? -4.652 2.931 5.307 1.00 98.12 115 VAL A CA 1
ATOM 959 C C . VAL A 1 115 ? -4.419 3.637 6.639 1.00 98.12 115 VAL A C 1
ATOM 961 O O . VAL A 1 115 ? -5.259 4.433 7.059 1.00 98.12 115 VAL A O 1
ATOM 964 N N . LEU A 1 116 ? -3.273 3.411 7.283 1.00 98.25 116 LEU A N 1
ATOM 965 C CA . LEU A 1 116 ? -2.919 4.123 8.509 1.00 98.25 116 LEU A CA 1
ATOM 966 C C . LEU A 1 116 ? -2.848 5.638 8.279 1.00 98.25 116 LEU A C 1
ATOM 968 O O . LEU A 1 116 ? -3.442 6.393 9.044 1.00 98.25 116 LEU A O 1
ATOM 972 N N . ALA A 1 117 ? -2.203 6.092 7.202 1.00 97.19 117 ALA A N 1
ATOM 973 C CA . ALA A 1 117 ? -2.042 7.515 6.896 1.00 97.19 117 ALA A CA 1
ATOM 974 C C . ALA A 1 117 ? -3.372 8.259 6.696 1.00 97.19 117 ALA A C 1
ATOM 976 O O . ALA A 1 117 ? -3.514 9.395 7.157 1.00 97.19 117 ALA A O 1
ATOM 977 N N . VAL A 1 118 ? -4.359 7.634 6.043 1.00 96.75 118 VAL A N 1
ATOM 978 C CA . VAL A 1 118 ? -5.667 8.272 5.802 1.00 96.75 118 VAL A CA 1
ATOM 979 C C . VAL A 1 118 ? -6.624 8.184 6.989 1.00 96.75 118 VAL A C 1
ATOM 981 O O . VAL A 1 118 ? -7.564 8.976 7.062 1.00 96.75 118 VAL A O 1
ATOM 984 N N . LEU A 1 119 ? -6.412 7.237 7.908 1.00 98.06 119 LEU A N 1
ATOM 985 C CA . LEU A 1 119 ? -7.260 7.055 9.089 1.00 98.06 119 LEU A CA 1
ATOM 986 C C . LEU A 1 119 ? -6.687 7.693 10.361 1.00 98.06 119 LEU A C 1
ATOM 988 O O . LEU A 1 119 ? -7.451 7.909 11.301 1.00 98.06 119 LEU A O 1
ATOM 992 N N . GLU A 1 120 ? -5.378 7.963 10.428 1.00 97.88 120 GLU A N 1
ATOM 993 C CA . GLU A 1 120 ? -4.737 8.566 11.601 1.00 97.88 120 GLU A CA 1
ATOM 994 C C . GLU A 1 120 ? -5.225 9.998 11.858 1.00 97.88 120 GLU A C 1
ATOM 996 O O . GLU A 1 120 ? -5.222 10.869 10.980 1.00 97.88 120 GLU A O 1
ATOM 1001 N N . ASP A 1 121 ? -5.655 10.213 13.099 1.00 96.12 121 ASP A N 1
ATOM 1002 C CA . ASP A 1 121 ? -6.232 11.449 13.623 1.00 96.12 121 ASP A CA 1
ATOM 1003 C C . ASP A 1 121 ? -5.334 12.112 14.678 1.00 96.12 121 ASP A C 1
ATOM 1005 O O . ASP A 1 121 ? -5.488 13.302 14.940 1.00 96.12 121 ASP A O 1
ATOM 1009 N N . ASP A 1 122 ? -4.350 11.392 15.220 1.00 97.88 122 ASP A N 1
ATOM 1010 C CA . ASP A 1 122 ? -3.293 11.957 16.058 1.00 97.88 122 ASP A CA 1
ATOM 1011 C C . ASP A 1 122 ? -2.208 12.630 15.214 1.00 97.88 122 ASP A C 1
ATOM 1013 O O . ASP A 1 122 ? -1.580 12.012 14.352 1.00 97.88 122 ASP A O 1
ATOM 1017 N N . GLU A 1 123 ? -1.969 13.913 15.481 1.00 96.75 123 GLU A N 1
ATOM 1018 C CA . GLU A 1 123 ? -1.039 14.730 14.698 1.00 96.75 123 GLU A CA 1
ATOM 1019 C C . GLU A 1 123 ? 0.405 14.213 14.747 1.00 96.75 123 GLU A C 1
ATOM 1021 O O . GLU A 1 123 ? 1.107 14.275 13.737 1.00 96.75 123 GLU A O 1
ATOM 1026 N N . SER A 1 124 ? 0.857 13.671 15.884 1.00 97.31 124 SER A N 1
ATOM 1027 C CA . SER A 1 124 ? 2.226 13.161 16.021 1.00 97.31 124 SER A CA 1
ATOM 1028 C C . SER A 1 124 ? 2.422 11.927 15.150 1.00 97.31 124 SER A C 1
ATOM 1030 O O . SER A 1 124 ? 3.322 11.905 14.311 1.00 97.31 124 SER A O 1
ATOM 1032 N N . ARG A 1 125 ? 1.543 10.927 15.283 1.00 97.56 125 ARG A N 1
ATOM 1033 C CA . ARG A 1 125 ? 1.631 9.695 14.484 1.00 97.56 125 ARG A CA 1
ATOM 1034 C C . ARG A 1 125 ? 1.396 9.957 13.001 1.00 97.56 125 ARG A C 1
ATOM 1036 O O . ARG A 1 125 ? 2.019 9.319 12.156 1.00 97.56 125 ARG A O 1
ATOM 1043 N N . LYS A 1 126 ? 0.558 10.938 12.661 1.00 96.19 126 LYS A N 1
ATOM 1044 C CA . LYS A 1 126 ? 0.363 11.367 11.273 1.00 96.19 126 LYS A CA 1
ATOM 1045 C C . LYS A 1 126 ? 1.627 11.980 10.669 1.00 96.19 126 LYS A C 1
ATOM 1047 O O . LYS A 1 126 ? 1.931 11.707 9.509 1.00 96.19 126 LYS A O 1
ATOM 1052 N N . ASN A 1 127 ? 2.379 12.764 11.440 1.00 95.44 127 ASN A N 1
ATOM 1053 C CA . ASN A 1 127 ? 3.674 13.292 11.007 1.00 95.44 127 ASN A CA 1
ATOM 1054 C C . ASN A 1 127 ? 4.722 12.181 10.849 1.00 95.44 127 ASN A C 1
ATOM 1056 O O . ASN A 1 127 ? 5.476 12.196 9.873 1.00 95.44 127 ASN A O 1
ATOM 1060 N N . ASP A 1 128 ? 4.731 11.194 11.750 1.00 96.81 128 ASP A N 1
ATOM 1061 C CA . ASP A 1 128 ? 5.586 10.008 11.629 1.00 96.81 128 ASP A CA 1
ATOM 1062 C C . ASP A 1 128 ? 5.264 9.228 10.342 1.00 96.81 128 ASP A C 1
ATOM 1064 O O . ASP A 1 128 ? 6.158 8.941 9.542 1.00 96.81 128 ASP A O 1
ATOM 1068 N N . LEU A 1 129 ? 3.978 8.970 10.076 1.00 96.81 129 LEU A N 1
ATOM 1069 C CA . LEU A 1 129 ? 3.516 8.331 8.839 1.00 96.81 129 LEU A CA 1
ATOM 1070 C C . LEU A 1 129 ? 3.898 9.143 7.600 1.00 96.81 129 LEU A C 1
ATOM 1072 O O . LEU A 1 129 ? 4.375 8.564 6.631 1.00 96.81 129 LEU A O 1
ATOM 1076 N N . LEU A 1 130 ? 3.746 10.471 7.619 1.00 94.50 130 LEU A N 1
ATOM 1077 C CA . LEU A 1 130 ? 4.163 11.325 6.504 1.00 94.50 130 LEU A CA 1
ATOM 1078 C C . LEU A 1 130 ? 5.659 11.185 6.221 1.00 94.50 130 LEU A C 1
ATOM 1080 O O . LEU A 1 130 ? 6.055 10.995 5.068 1.00 94.50 130 LEU A O 1
ATOM 1084 N N . LYS A 1 131 ? 6.494 11.258 7.262 1.00 93.50 131 LYS A N 1
ATOM 1085 C CA . LYS A 1 131 ? 7.941 11.086 7.123 1.00 93.50 131 LYS A CA 1
ATOM 1086 C C . LYS A 1 131 ? 8.256 9.723 6.515 1.00 93.50 131 LYS A C 1
ATOM 1088 O O . LYS A 1 131 ? 8.961 9.652 5.509 1.00 93.50 131 LYS A O 1
ATOM 1093 N N . ARG A 1 132 ? 7.685 8.655 7.073 1.00 93.88 132 ARG A N 1
ATOM 1094 C CA . ARG A 1 132 ? 7.967 7.297 6.614 1.00 93.88 132 ARG A CA 1
ATOM 1095 C C . ARG A 1 132 ? 7.474 7.038 5.198 1.00 93.88 132 ARG A C 1
ATOM 1097 O O . ARG A 1 132 ? 8.198 6.471 4.384 1.00 93.88 132 ARG A O 1
ATOM 1104 N N . PHE A 1 133 ? 6.273 7.494 4.871 1.00 93.44 133 PHE A N 1
ATOM 1105 C CA . PHE A 1 133 ? 5.724 7.309 3.537 1.00 93.44 133 PHE A CA 1
ATOM 1106 C C . PHE A 1 133 ? 6.484 8.146 2.498 1.00 93.44 133 PHE A C 1
ATOM 1108 O O . PHE A 1 133 ? 6.635 7.722 1.357 1.00 93.44 133 PHE A O 1
ATOM 1115 N N . THR A 1 134 ? 7.043 9.295 2.891 1.00 92.19 134 THR A N 1
ATOM 1116 C CA . THR A 1 134 ? 7.963 10.059 2.034 1.00 92.19 134 THR A CA 1
ATOM 1117 C C . THR A 1 134 ? 9.238 9.264 1.743 1.00 92.19 134 THR A C 1
ATOM 1119 O O . THR A 1 134 ? 9.651 9.192 0.588 1.00 92.19 134 THR A O 1
ATOM 1122 N N . GLU A 1 135 ? 9.843 8.627 2.751 1.00 91.06 135 GLU A N 1
ATOM 1123 C CA . GLU A 1 135 ? 11.015 7.754 2.562 1.00 91.06 135 GLU A CA 1
ATOM 1124 C C . GLU A 1 135 ? 10.694 6.595 1.606 1.00 91.06 135 GLU A C 1
ATOM 1126 O O . GLU A 1 135 ? 11.438 6.348 0.655 1.00 91.06 135 GLU A O 1
ATOM 1131 N N . ILE A 1 136 ? 9.547 5.936 1.804 1.00 91.31 136 ILE A N 1
ATOM 1132 C CA . ILE A 1 136 ? 9.040 4.887 0.912 1.00 91.31 136 ILE A CA 1
ATOM 1133 C C . ILE A 1 136 ? 8.864 5.422 -0.513 1.00 91.31 136 ILE A C 1
ATOM 1135 O O . ILE A 1 136 ? 9.355 4.805 -1.452 1.00 91.31 136 ILE A O 1
ATOM 1139 N N . ALA A 1 137 ? 8.206 6.569 -0.696 1.00 90.25 137 ALA A N 1
ATOM 1140 C CA . ALA A 1 137 ? 7.933 7.140 -2.013 1.00 90.25 137 ALA A CA 1
ATOM 1141 C C . ALA A 1 137 ? 9.219 7.529 -2.761 1.00 90.25 137 ALA A C 1
ATOM 1143 O O . ALA A 1 137 ? 9.325 7.298 -3.966 1.00 90.25 137 ALA A O 1
ATOM 1144 N N . VAL A 1 138 ? 10.210 8.085 -2.057 1.00 87.25 138 VAL A N 1
ATOM 1145 C CA . VAL A 1 138 ? 11.520 8.427 -2.634 1.00 87.25 138 VAL A CA 1
ATOM 1146 C C . VAL A 1 138 ? 12.278 7.167 -3.044 1.00 87.25 138 VAL A C 1
ATOM 1148 O O . VAL A 1 138 ? 12.754 7.089 -4.175 1.00 87.25 138 VAL A O 1
ATOM 1151 N N . ASN A 1 139 ? 12.346 6.162 -2.170 1.00 86.12 139 ASN A N 1
ATOM 1152 C CA . ASN A 1 139 ? 13.024 4.902 -2.479 1.00 86.12 139 ASN A CA 1
ATOM 1153 C C . ASN A 1 139 ? 12.317 4.152 -3.619 1.00 86.12 139 ASN A C 1
ATOM 1155 O O . ASN A 1 139 ? 12.963 3.588 -4.501 1.00 86.12 139 ASN A O 1
ATOM 1159 N N . ASN A 1 140 ? 10.985 4.209 -3.653 1.00 86.25 140 ASN A N 1
ATOM 1160 C CA . ASN A 1 140 ? 10.186 3.552 -4.674 1.00 86.25 140 ASN A CA 1
ATOM 1161 C C . ASN A 1 140 ? 10.213 4.259 -6.032 1.00 86.25 140 ASN A C 1
ATOM 1163 O O . ASN A 1 140 ? 9.867 3.644 -7.038 1.00 86.25 140 ASN A O 1
ATOM 1167 N N . ALA A 1 141 ? 10.646 5.519 -6.107 1.00 87.50 141 ALA A N 1
ATOM 1168 C CA . ALA A 1 141 ? 10.661 6.258 -7.366 1.00 87.50 141 ALA A CA 1
ATOM 1169 C C . ALA A 1 141 ? 11.373 5.484 -8.491 1.00 87.50 141 ALA A C 1
ATOM 1171 O O . ALA A 1 141 ? 10.900 5.445 -9.628 1.00 87.50 141 ALA A O 1
ATOM 1172 N N . PHE A 1 142 ? 12.456 4.783 -8.147 1.00 89.19 142 PHE A N 1
ATOM 1173 C CA . PHE A 1 142 ? 13.242 3.965 -9.071 1.00 89.19 142 PHE A CA 1
ATOM 1174 C C . PHE A 1 142 ? 12.589 2.631 -9.444 1.00 89.19 142 PHE A C 1
ATOM 1176 O O . PHE A 1 142 ? 12.981 2.022 -10.433 1.00 89.19 142 PHE A O 1
ATOM 1183 N N . HIS A 1 143 ? 11.580 2.183 -8.696 1.00 92.44 143 HIS A N 1
ATOM 1184 C CA . HIS A 1 143 ? 10.817 0.972 -8.995 1.00 92.44 143 HIS A CA 1
ATOM 1185 C C . HIS A 1 143 ? 9.807 1.210 -10.129 1.00 92.44 143 HIS A C 1
ATOM 1187 O O . HIS A 1 143 ? 9.314 0.255 -10.740 1.00 92.44 143 HIS A O 1
ATOM 1193 N N . PHE A 1 144 ? 9.500 2.482 -10.418 1.00 92.56 144 PHE A N 1
ATOM 1194 C CA . PHE A 1 144 ? 8.556 2.905 -11.449 1.00 92.56 144 PHE A CA 1
ATOM 1195 C C . PHE A 1 144 ? 7.202 2.179 -11.303 1.00 92.56 144 PHE A C 1
ATOM 1197 O O . PHE A 1 144 ? 6.730 1.495 -12.212 1.00 92.56 144 PHE A O 1
ATOM 1204 N N . GLN A 1 145 ? 6.628 2.266 -10.095 1.00 91.62 145 GLN A N 1
ATOM 1205 C CA . GLN A 1 145 ? 5.368 1.633 -9.692 1.00 91.62 145 GLN A CA 1
ATOM 1206 C C . GLN A 1 145 ? 4.282 2.704 -9.478 1.00 91.62 145 GLN A C 1
ATOM 1208 O O . GLN A 1 145 ? 4.275 3.383 -8.449 1.00 91.62 145 GLN A O 1
ATOM 1213 N N . PRO A 1 146 ? 3.342 2.887 -10.422 1.00 92.25 146 PRO A N 1
ATOM 1214 C CA . PRO A 1 146 ? 2.359 3.967 -10.330 1.00 92.25 146 PRO A CA 1
ATOM 1215 C C . PRO A 1 146 ? 1.366 3.796 -9.169 1.00 92.25 146 PRO A C 1
ATOM 1217 O O . PRO A 1 146 ? 0.900 4.801 -8.641 1.00 92.25 146 PRO A O 1
ATOM 1220 N N . GLY A 1 147 ? 1.075 2.564 -8.731 1.00 91.50 147 GLY A N 1
ATOM 1221 C CA . GLY A 1 147 ? 0.223 2.310 -7.558 1.00 91.50 147 GLY A CA 1
ATOM 1222 C C . GLY A 1 147 ? 0.807 2.905 -6.275 1.00 91.50 147 GLY A C 1
ATOM 1223 O O . GLY A 1 147 ? 0.143 3.674 -5.587 1.00 91.50 147 GLY A O 1
ATOM 1224 N N . PHE A 1 148 ? 2.097 2.673 -6.032 1.00 92.25 148 PHE A N 1
ATOM 1225 C CA . PHE A 1 148 ? 2.800 3.150 -4.839 1.00 92.25 148 PHE A CA 1
ATOM 1226 C C . PHE A 1 148 ? 2.828 4.680 -4.789 1.00 92.25 148 PHE A C 1
ATOM 1228 O O . PHE A 1 148 ? 2.554 5.295 -3.756 1.00 92.25 148 PHE A O 1
ATOM 1235 N N . ALA A 1 149 ? 3.095 5.305 -5.938 1.00 92.94 149 ALA A N 1
ATOM 1236 C CA . ALA A 1 149 ? 3.012 6.749 -6.081 1.00 92.94 149 ALA A CA 1
ATOM 1237 C C . ALA A 1 149 ? 1.591 7.275 -5.823 1.00 92.94 149 ALA A C 1
ATOM 1239 O O . ALA A 1 149 ? 1.426 8.275 -5.123 1.00 92.94 149 ALA A O 1
ATOM 1240 N N . ALA A 1 150 ? 0.563 6.601 -6.349 1.00 94.19 150 ALA A N 1
ATOM 1241 C CA . ALA A 1 150 ? -0.827 6.981 -6.127 1.00 94.19 150 ALA A CA 1
ATOM 1242 C C . ALA A 1 150 ? -1.221 6.904 -4.646 1.00 94.19 150 ALA A C 1
ATOM 1244 O O . ALA A 1 150 ? -1.894 7.818 -4.164 1.00 94.19 150 ALA A O 1
ATOM 1245 N N . PHE A 1 151 ? -0.777 5.877 -3.914 1.00 94.81 151 PHE A N 1
ATOM 1246 C CA . PHE A 1 151 ? -1.016 5.760 -2.475 1.00 94.81 151 PHE A CA 1
ATOM 1247 C C . PHE A 1 151 ? -0.446 6.962 -1.712 1.00 94.81 151 PHE A C 1
ATOM 1249 O O . PHE A 1 151 ? -1.192 7.648 -1.012 1.00 94.81 151 PHE A O 1
ATOM 1256 N N . TYR A 1 152 ? 0.833 7.290 -1.913 1.00 94.38 152 TYR A N 1
ATOM 1257 C CA . TYR A 1 152 ? 1.467 8.439 -1.256 1.00 94.38 152 TYR A CA 1
ATOM 1258 C C . TYR A 1 152 ? 0.746 9.762 -1.564 1.00 94.38 152 TYR A C 1
ATOM 1260 O O . TYR A 1 152 ? 0.367 10.501 -0.653 1.00 94.38 152 TYR A O 1
ATOM 1268 N N . LEU A 1 153 ? 0.509 10.036 -2.851 1.00 93.38 153 LEU A N 1
ATOM 1269 C CA . LEU A 1 153 ? -0.149 11.263 -3.307 1.00 93.38 153 LEU A CA 1
ATOM 1270 C C . LEU A 1 153 ? -1.565 11.400 -2.735 1.00 93.38 153 LEU A C 1
ATOM 1272 O O . LEU A 1 153 ? -1.996 12.497 -2.385 1.00 93.38 153 LEU A O 1
ATOM 1276 N N . SER A 1 154 ? -2.275 10.280 -2.601 1.00 93.19 154 SER A N 1
ATOM 1277 C CA . SER A 1 154 ? -3.640 10.275 -2.081 1.00 93.19 154 SER A CA 1
ATOM 1278 C C . SER A 1 154 ? -3.708 10.403 -0.565 1.00 93.19 154 SER A C 1
ATOM 1280 O O . SER A 1 154 ? -4.654 11.000 -0.054 1.00 93.19 154 SER A O 1
ATOM 1282 N N . ALA A 1 155 ? -2.728 9.857 0.158 1.00 93.69 155 ALA A N 1
ATOM 1283 C CA . ALA A 1 155 ? -2.639 10.004 1.608 1.00 93.69 155 ALA A CA 1
ATOM 1284 C C . ALA A 1 155 ? -2.296 11.441 2.014 1.00 93.69 155 ALA A C 1
ATOM 1286 O O . ALA A 1 155 ? -2.796 11.948 3.020 1.00 93.69 155 ALA A O 1
ATOM 1287 N N . PHE A 1 156 ? -1.471 12.111 1.211 1.00 90.81 156 PHE A N 1
ATOM 1288 C CA . PHE A 1 156 ? -0.942 13.425 1.535 1.00 90.81 156 PHE A CA 1
ATOM 1289 C C . PHE A 1 156 ? -1.069 14.387 0.353 1.00 90.81 156 PHE A C 1
ATOM 1291 O O . PHE A 1 156 ? -0.048 14.711 -0.234 1.00 90.81 156 PHE A O 1
ATOM 1298 N N . PRO A 1 157 ? -2.268 14.893 0.009 1.00 83.69 157 PRO A N 1
ATOM 1299 C CA . PRO A 1 157 ? -2.492 15.742 -1.171 1.00 83.69 157 PRO A CA 1
ATOM 1300 C C . PRO A 1 157 ? -2.143 17.239 -1.006 1.00 83.69 157 PRO A C 1
ATOM 1302 O O . PRO A 1 157 ? -2.210 17.970 -1.989 1.00 83.69 157 PRO A O 1
ATOM 1305 N N . ASN A 1 158 ? -1.718 17.698 0.190 1.00 81.50 158 ASN A N 1
ATOM 1306 C CA . ASN A 1 158 ? -1.328 19.106 0.453 1.00 81.50 158 ASN A CA 1
ATOM 1307 C C . ASN A 1 158 ? 0.139 19.394 0.906 1.00 81.50 158 ASN A C 1
ATOM 1309 O O . ASN A 1 158 ? 0.445 20.504 1.335 1.00 81.50 158 ASN A O 1
ATOM 1313 N N . THR A 1 159 ? 1.045 18.424 0.888 1.00 76.38 159 THR A N 1
ATOM 1314 C CA . THR A 1 159 ? 2.505 18.572 1.026 1.00 76.38 159 THR A CA 1
ATOM 1315 C C . THR A 1 159 ? 3.150 19.277 -0.182 1.00 76.38 159 THR A C 1
ATOM 1317 O O . THR A 1 159 ? 2.503 19.594 -1.167 1.00 76.38 159 THR A O 1
ATOM 1320 N N . SER A 1 160 ? 4.436 19.619 -0.114 1.00 71.44 160 SER A N 1
ATOM 1321 C CA . SER A 1 160 ? 5.168 20.270 -1.221 1.00 71.44 160 SER A CA 1
ATOM 1322 C C . SER A 1 160 ? 6.028 19.292 -2.035 1.00 71.44 160 SER A C 1
ATOM 1324 O O . SER A 1 160 ? 6.668 19.673 -3.015 1.00 71.44 160 SER A O 1
ATOM 1326 N N . THR A 1 161 ? 6.057 18.019 -1.641 1.00 68.75 161 THR A N 1
ATOM 1327 C CA . THR A 1 161 ? 6.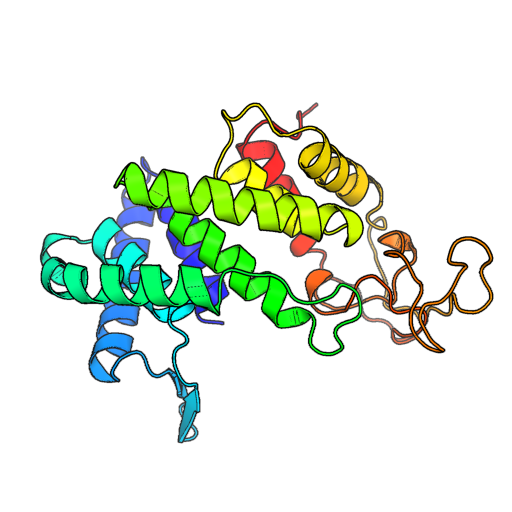990 16.989 -2.113 1.00 68.75 161 THR A CA 1
ATOM 1328 C C . THR A 1 161 ? 6.307 16.008 -3.069 1.00 68.75 161 THR A C 1
ATOM 1330 O O . THR A 1 161 ? 6.158 14.826 -2.758 1.00 68.75 161 THR A O 1
ATOM 1333 N N . TYR A 1 162 ? 5.895 16.492 -4.251 1.00 80.06 162 TYR A N 1
ATOM 1334 C CA . TYR A 1 162 ? 5.140 15.681 -5.226 1.00 80.06 162 TYR A CA 1
ATOM 1335 C C . TYR A 1 162 ? 5.797 15.381 -6.545 1.00 80.06 162 TYR A C 1
ATOM 1337 O O . TYR A 1 162 ? 5.391 14.421 -7.186 1.00 80.06 162 TYR A O 1
ATOM 1345 N N . MET A 1 163 ? 6.771 16.174 -6.981 1.00 85.75 163 MET A N 1
ATOM 1346 C CA . MET A 1 163 ? 7.194 16.121 -8.383 1.00 85.75 163 MET A CA 1
ATOM 1347 C C . MET A 1 163 ? 7.626 14.718 -8.824 1.00 85.75 163 MET A C 1
ATOM 1349 O O . MET A 1 163 ? 7.238 14.263 -9.896 1.00 85.75 163 MET A O 1
ATOM 1353 N N . VAL A 1 164 ? 8.381 14.014 -7.977 1.00 89.88 164 VAL A N 1
ATOM 1354 C CA . VAL A 1 164 ? 8.846 12.650 -8.260 1.00 89.88 164 VAL A CA 1
ATOM 1355 C C . VAL A 1 164 ? 7.693 11.635 -8.268 1.00 89.88 164 VAL A C 1
ATOM 1357 O O . VAL A 1 164 ? 7.476 11.033 -9.319 1.00 89.88 164 VAL A O 1
ATOM 1360 N N . PRO A 1 165 ? 6.913 11.442 -7.183 1.00 92.00 165 PRO A N 1
ATOM 1361 C CA . PRO A 1 165 ? 5.802 10.490 -7.206 1.00 92.00 165 PRO A CA 1
ATOM 1362 C C . PRO A 1 165 ? 4.744 10.851 -8.257 1.00 92.00 165 PRO A C 1
ATOM 1364 O O . PRO A 1 165 ? 4.224 9.967 -8.927 1.00 92.00 165 PRO A O 1
ATOM 1367 N N . GLN A 1 166 ? 4.476 12.135 -8.499 1.00 91.81 166 GLN A N 1
ATOM 1368 C CA . GLN A 1 166 ? 3.581 12.565 -9.572 1.00 91.81 166 GLN A CA 1
ATOM 1369 C C . GLN A 1 166 ? 4.114 12.167 -10.953 1.00 91.81 166 GLN A C 1
ATOM 1371 O O . GLN A 1 166 ? 3.352 11.646 -11.766 1.00 91.81 166 GLN A O 1
ATOM 1376 N N . GLY A 1 167 ? 5.410 12.354 -11.213 1.00 91.81 167 GLY A N 1
ATOM 1377 C CA . GLY A 1 167 ? 6.047 11.909 -12.451 1.00 91.81 167 GLY A CA 1
ATOM 1378 C C . GLY A 1 167 ? 5.990 10.389 -12.631 1.00 91.81 167 GLY A C 1
ATOM 1379 O O . GLY A 1 167 ? 5.688 9.918 -13.725 1.00 91.81 167 GLY A O 1
ATOM 1380 N N . VAL A 1 168 ? 6.204 9.618 -11.559 1.00 93.25 168 VAL A N 1
ATOM 1381 C CA . VAL A 1 168 ? 6.080 8.148 -11.575 1.00 93.25 168 VAL A CA 1
ATOM 1382 C C . VAL A 1 168 ? 4.643 7.717 -11.851 1.00 93.25 168 VAL A C 1
ATOM 1384 O O . VAL A 1 168 ? 4.421 6.838 -12.679 1.00 93.25 168 VAL A O 1
ATOM 1387 N N . LEU A 1 169 ? 3.662 8.354 -11.208 1.00 93.75 169 LEU A N 1
ATOM 1388 C CA . LEU A 1 169 ? 2.248 8.087 -11.447 1.00 93.75 169 LEU A CA 1
ATOM 1389 C C . LEU A 1 169 ? 1.872 8.388 -12.902 1.00 93.75 169 LEU A C 1
ATOM 1391 O O . LEU A 1 169 ? 1.390 7.509 -13.607 1.00 93.75 169 LEU A O 1
ATOM 1395 N N . GLN A 1 170 ? 2.105 9.615 -13.368 1.00 93.38 170 GLN A N 1
ATOM 1396 C CA . GLN A 1 170 ? 1.682 10.055 -14.700 1.00 93.38 170 GLN A CA 1
ATOM 1397 C C . GLN A 1 170 ? 2.449 9.334 -15.813 1.00 93.38 170 GLN A C 1
ATOM 1399 O O . GLN A 1 170 ? 1.840 8.834 -16.757 1.00 93.38 170 GLN A O 1
ATOM 1404 N N . GLY A 1 171 ? 3.775 9.236 -15.687 1.00 92.94 171 GLY A N 1
ATOM 1405 C CA . GLY A 1 171 ? 4.620 8.514 -16.634 1.00 92.94 171 GLY A CA 1
ATOM 1406 C C . GLY A 1 171 ? 4.315 7.021 -16.647 1.00 92.94 171 GLY A C 1
ATOM 1407 O O . GLY A 1 171 ? 4.261 6.418 -17.715 1.00 92.94 171 GLY A O 1
ATOM 1408 N N . GLY A 1 172 ? 4.042 6.439 -15.477 1.00 92.06 172 GLY A N 1
ATOM 1409 C CA . GLY A 1 172 ? 3.639 5.048 -15.362 1.00 92.06 172 GLY A CA 1
ATOM 1410 C C . GLY A 1 172 ? 2.308 4.781 -16.066 1.00 92.06 172 GLY A C 1
ATOM 1411 O O . GLY A 1 172 ? 2.224 3.914 -16.928 1.00 92.06 172 GLY A O 1
ATOM 1412 N N . LEU A 1 173 ? 1.277 5.576 -15.769 1.00 91.50 173 LEU A N 1
ATOM 1413 C CA . LEU A 1 173 ? -0.032 5.477 -16.425 1.00 91.50 173 LEU A CA 1
ATOM 1414 C C . LEU A 1 173 ? 0.051 5.664 -17.946 1.00 91.50 173 LEU A C 1
ATOM 1416 O O . LEU A 1 173 ? -0.623 4.945 -18.679 1.00 91.50 173 LEU A O 1
ATOM 1420 N N . TYR A 1 174 ? 0.893 6.586 -18.420 1.00 92.38 174 TYR A N 1
ATOM 1421 C CA . TYR A 1 174 ? 1.134 6.793 -19.850 1.00 92.38 174 TYR A CA 1
ATOM 1422 C C . TYR A 1 174 ? 1.815 5.591 -20.521 1.00 92.38 174 TYR A C 1
ATOM 1424 O O . TYR A 1 174 ? 1.587 5.318 -21.699 1.00 92.38 174 TYR A O 1
ATOM 1432 N N . ASP A 1 175 ? 2.665 4.875 -19.785 1.00 92.56 175 ASP A N 1
ATOM 1433 C CA . ASP A 1 175 ? 3.429 3.752 -20.313 1.00 92.56 175 ASP A CA 1
ATOM 1434 C C . ASP A 1 175 ? 2.686 2.410 -20.286 1.00 92.56 175 ASP A C 1
ATOM 1436 O O . ASP A 1 175 ? 3.179 1.432 -20.848 1.00 92.56 175 ASP A O 1
ATOM 1440 N N . TYR A 1 176 ? 1.502 2.341 -19.672 1.00 88.56 176 TYR A N 1
ATOM 1441 C CA . TYR A 1 176 ? 0.712 1.112 -19.682 1.00 88.56 176 TYR A CA 1
ATOM 1442 C C . TYR A 1 176 ? 0.363 0.672 -21.114 1.00 88.56 176 TYR A C 1
ATOM 1444 O O . TYR A 1 176 ? -0.029 1.500 -21.943 1.00 88.56 176 TYR A O 1
ATOM 1452 N N . PRO A 1 177 ? 0.467 -0.636 -21.422 1.00 84.44 177 PRO A N 1
ATOM 1453 C CA . PRO A 1 177 ? 0.075 -1.158 -22.723 1.00 84.44 177 PRO A CA 1
ATOM 1454 C C . PRO A 1 177 ? -1.418 -0.923 -22.979 1.00 84.44 177 PRO A C 1
ATOM 1456 O O . PRO A 1 177 ? -2.256 -1.036 -22.082 1.00 84.44 177 PRO A O 1
ATOM 1459 N N . ALA A 1 178 ? -1.752 -0.599 -24.229 1.00 81.19 178 ALA A N 1
ATOM 1460 C CA . ALA A 1 178 ? -3.136 -0.448 -24.652 1.00 81.19 178 ALA A CA 1
ATOM 1461 C C . ALA A 1 178 ? -3.870 -1.796 -24.605 1.00 81.19 178 ALA A C 1
ATOM 1463 O O . ALA A 1 178 ? -3.304 -2.841 -24.924 1.00 81.19 178 ALA A O 1
ATOM 1464 N N . ALA A 1 179 ? -5.158 -1.764 -24.264 1.00 79.25 179 ALA A N 1
ATOM 1465 C CA . ALA A 1 179 ? -5.994 -2.955 -24.321 1.00 79.25 179 ALA A CA 1
ATOM 1466 C C . ALA A 1 179 ? -6.258 -3.389 -25.784 1.00 79.25 179 ALA A C 1
ATOM 1468 O O . ALA A 1 179 ? -6.457 -2.524 -26.642 1.00 79.25 179 ALA A O 1
ATOM 1469 N N . PRO A 1 180 ? -6.363 -4.703 -26.073 1.00 77.62 180 PRO A N 1
ATOM 1470 C CA . PRO A 1 180 ? -6.164 -5.826 -25.153 1.00 77.62 180 PRO A CA 1
ATOM 1471 C C . PRO A 1 180 ? -4.675 -6.130 -24.910 1.00 77.62 180 PRO A C 1
ATOM 1473 O O . PRO A 1 180 ? -3.929 -6.362 -25.858 1.00 77.62 180 PRO A O 1
ATOM 1476 N N . ASP A 1 181 ? -4.268 -6.197 -23.638 1.00 79.50 181 ASP A N 1
ATOM 1477 C CA . ASP A 1 181 ? -2.944 -6.692 -23.255 1.00 79.50 181 ASP A CA 1
ATOM 1478 C C . ASP A 1 181 ? -2.985 -8.213 -23.109 1.00 79.50 181 ASP A C 1
ATOM 1480 O O . ASP A 1 181 ? -3.702 -8.769 -22.265 1.00 79.50 181 ASP A O 1
ATOM 1484 N N . TRP A 1 182 ? -2.244 -8.880 -23.982 1.00 83.19 182 TRP A N 1
ATOM 1485 C CA . TRP A 1 182 ? -2.147 -10.329 -24.024 1.00 83.19 182 TRP A CA 1
ATOM 1486 C C . TRP A 1 182 ? -0.923 -10.788 -23.259 1.00 83.19 182 TRP A C 1
ATOM 1488 O O . TRP A 1 182 ? 0.131 -10.151 -23.309 1.00 83.19 182 TRP A O 1
ATOM 1498 N N . ASP A 1 183 ? -1.050 -11.932 -22.593 1.00 85.44 183 ASP A N 1
ATOM 1499 C CA . ASP A 1 183 ? 0.133 -12.607 -22.097 1.00 85.44 183 ASP A CA 1
ATOM 1500 C C . ASP A 1 183 ? 1.094 -12.898 -23.251 1.00 85.44 183 ASP A C 1
ATOM 1502 O O . ASP A 1 183 ? 0.705 -13.349 -24.333 1.00 85.44 183 ASP A O 1
ATOM 1506 N N . ARG A 1 184 ? 2.355 -12.543 -23.034 1.00 88.69 184 ARG A N 1
ATOM 1507 C CA . ARG A 1 184 ? 3.414 -12.691 -24.021 1.00 88.69 184 ARG A CA 1
ATOM 1508 C C . ARG A 1 184 ? 4.709 -13.001 -23.306 1.00 88.69 184 ARG A C 1
ATOM 1510 O O . ARG A 1 184 ? 5.015 -12.415 -22.268 1.00 88.69 184 ARG A O 1
ATOM 1517 N N . TYR A 1 185 ? 5.498 -13.872 -23.917 1.00 92.25 185 TYR A N 1
ATOM 1518 C CA . TYR A 1 185 ? 6.878 -14.037 -23.506 1.00 92.25 185 TYR A CA 1
ATOM 1519 C C . TYR A 1 185 ? 7.677 -12.772 -23.846 1.00 92.25 185 TYR A C 1
ATOM 1521 O O . TYR A 1 185 ? 7.570 -12.218 -24.945 1.00 92.25 185 TYR A O 1
ATOM 1529 N N . VAL A 1 186 ? 8.478 -12.322 -22.888 1.00 93.25 186 VAL A N 1
ATOM 1530 C CA . VAL A 1 186 ? 9.372 -11.170 -22.991 1.00 93.25 186 VAL A CA 1
ATOM 1531 C C . VAL A 1 186 ? 10.787 -11.617 -22.647 1.00 93.25 186 VAL A C 1
ATOM 1533 O O . VAL A 1 186 ? 10.987 -12.300 -21.646 1.00 93.25 186 VAL A O 1
ATOM 1536 N N . ASP A 1 187 ? 11.764 -11.203 -23.457 1.00 96.19 187 ASP A N 1
ATOM 1537 C CA . ASP A 1 187 ? 13.195 -11.314 -23.157 1.00 96.19 187 ASP A CA 1
ATOM 1538 C C . ASP A 1 187 ? 13.891 -9.998 -23.518 1.00 96.19 187 ASP A C 1
ATOM 1540 O O . ASP A 1 187 ? 14.028 -9.643 -24.688 1.00 96.19 187 ASP A O 1
ATOM 1544 N N . GLN A 1 188 ? 14.305 -9.266 -22.488 1.00 97.31 188 GLN A N 1
ATOM 1545 C CA . GLN A 1 188 ? 15.013 -7.993 -22.591 1.00 97.31 188 GLN A CA 1
ATOM 1546 C C . GLN A 1 188 ? 16.519 -8.137 -22.350 1.00 97.31 188 GLN A C 1
ATOM 1548 O O . GLN A 1 188 ? 17.227 -7.135 -22.333 1.00 97.31 188 GLN A O 1
ATOM 1553 N N . SER A 1 189 ? 17.047 -9.355 -22.189 1.00 96.56 189 SER A N 1
ATOM 1554 C CA . SER A 1 189 ? 18.439 -9.561 -21.754 1.00 96.56 189 SER A CA 1
ATOM 1555 C C . SER A 1 189 ? 19.505 -9.114 -22.755 1.00 96.56 189 SER A C 1
ATOM 1557 O O . SER A 1 189 ? 20.678 -9.034 -22.410 1.00 96.56 189 SER A O 1
ATOM 1559 N N . GLN A 1 190 ? 19.128 -8.863 -24.007 1.00 96.31 190 GLN A N 1
ATOM 1560 C CA . GLN A 1 190 ? 20.029 -8.343 -25.039 1.00 96.31 190 GLN A CA 1
ATOM 1561 C C . GLN A 1 190 ? 19.666 -6.908 -25.445 1.00 96.31 190 GLN A C 1
ATOM 1563 O O . GLN A 1 190 ? 20.221 -6.376 -26.405 1.00 96.31 190 GLN A O 1
ATOM 1568 N N . ASN A 1 191 ? 18.711 -6.278 -24.753 1.00 96.88 191 ASN A N 1
ATOM 1569 C CA . ASN A 1 191 ? 18.253 -4.942 -25.087 1.00 96.88 191 ASN A CA 1
ATOM 1570 C C . ASN A 1 191 ? 19.190 -3.894 -24.457 1.00 96.88 191 ASN A C 1
ATOM 1572 O O . ASN A 1 191 ? 19.215 -3.765 -23.231 1.00 96.88 191 ASN A O 1
ATOM 1576 N N . PRO A 1 192 ? 19.916 -3.088 -25.257 1.00 96.44 192 PRO A N 1
ATOM 1577 C CA . PRO A 1 192 ? 20.855 -2.099 -24.729 1.00 96.44 192 PRO A CA 1
ATOM 1578 C C . PRO A 1 192 ? 20.182 -1.017 -23.870 1.00 96.44 192 PRO A C 1
ATOM 1580 O O . PRO A 1 192 ? 20.861 -0.375 -23.076 1.00 96.44 192 PRO A O 1
ATOM 1583 N N . LYS A 1 193 ? 18.856 -0.835 -23.984 1.00 96.12 193 LYS A N 1
ATOM 1584 C CA . LYS A 1 193 ? 18.066 0.079 -23.143 1.00 96.12 193 LYS A CA 1
ATOM 1585 C C . LYS A 1 193 ? 18.123 -0.275 -21.652 1.00 96.12 193 LYS A C 1
ATOM 1587 O O . LYS A 1 193 ? 17.969 0.620 -20.829 1.00 96.12 193 LYS A O 1
ATOM 1592 N N . TYR A 1 194 ? 18.309 -1.553 -21.317 1.00 96.56 194 TYR A N 1
ATOM 1593 C CA . TYR A 1 194 ? 18.252 -2.057 -19.939 1.00 96.56 194 TYR A CA 1
ATOM 1594 C C . TYR A 1 194 ? 19.611 -2.471 -19.384 1.00 96.56 194 TYR A C 1
ATOM 1596 O O . TYR A 1 194 ? 19.674 -3.144 -18.362 1.00 96.56 194 TYR A O 1
ATOM 1604 N N . MET A 1 195 ? 20.687 -2.033 -20.039 1.00 94.00 195 MET A N 1
ATOM 1605 C CA . MET A 1 195 ? 22.052 -2.165 -19.542 1.00 94.00 195 MET A CA 1
ATOM 1606 C C . MET A 1 195 ? 22.409 -0.981 -18.616 1.00 94.00 195 MET A C 1
ATOM 1608 O O . MET A 1 195 ? 21.962 0.139 -18.873 1.00 94.00 195 MET A O 1
ATOM 1612 N N . PRO A 1 196 ? 23.262 -1.179 -17.592 1.00 95.88 196 PRO A N 1
ATOM 1613 C CA . PRO A 1 196 ? 23.849 -2.454 -17.186 1.00 95.88 196 PRO A CA 1
ATOM 1614 C C . PRO A 1 196 ? 22.825 -3.374 -16.507 1.00 95.88 196 PRO A C 1
ATOM 1616 O O . PRO A 1 196 ? 21.754 -2.944 -16.081 1.00 95.88 196 PRO A O 1
ATOM 1619 N N . HIS A 1 197 ? 23.165 -4.656 -16.425 1.00 96.81 197 HIS A N 1
ATOM 1620 C CA . HIS A 1 197 ? 22.398 -5.622 -15.649 1.00 96.81 197 HIS A CA 1
ATOM 1621 C C . HIS A 1 197 ? 22.931 -5.729 -14.224 1.00 96.81 197 HIS A C 1
ATOM 1623 O O . HIS A 1 197 ? 24.144 -5.649 -14.019 1.00 96.81 197 HIS A O 1
ATOM 1629 N N . TYR A 1 198 ? 22.022 -5.984 -13.285 1.00 96.75 198 TYR A N 1
ATOM 1630 C CA . TYR A 1 198 ? 22.362 -6.350 -11.915 1.00 96.75 198 TYR A CA 1
ATOM 1631 C C . TYR A 1 198 ? 22.859 -7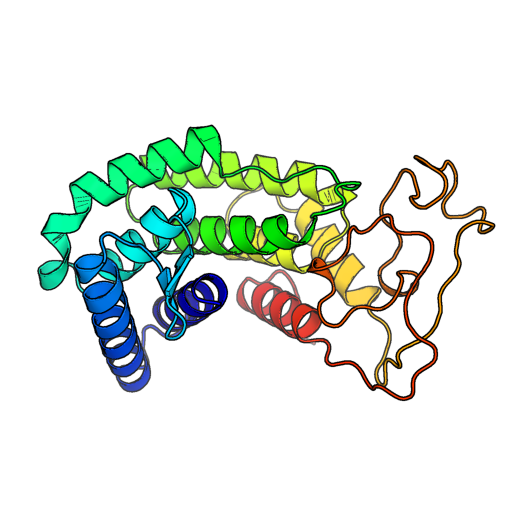.805 -11.855 1.00 96.75 198 TYR A C 1
ATOM 1633 O O . TYR A 1 198 ? 23.883 -8.099 -11.238 1.00 96.75 198 TYR A O 1
ATOM 1641 N N . ASP A 1 199 ? 22.169 -8.712 -12.557 1.00 96.00 199 ASP A N 1
ATOM 1642 C CA . ASP A 1 199 ? 22.539 -10.125 -12.703 1.00 96.00 199 ASP A CA 1
ATOM 1643 C C . ASP A 1 199 ? 22.050 -10.714 -14.052 1.00 96.00 199 ASP A C 1
ATOM 1645 O O . ASP A 1 199 ? 21.779 -9.987 -15.008 1.00 96.00 199 ASP A O 1
ATOM 1649 N N . SER A 1 200 ? 21.994 -12.045 -14.189 1.00 94.69 200 SER A N 1
ATOM 1650 C CA . SER A 1 200 ? 21.537 -12.708 -15.424 1.00 94.69 200 SER A CA 1
ATOM 1651 C C . SER A 1 200 ? 20.060 -12.486 -15.756 1.00 94.69 200 SER A C 1
ATOM 1653 O O . SER A 1 200 ? 19.676 -12.592 -16.924 1.00 94.69 200 SER A O 1
ATOM 1655 N N . ASP A 1 201 ? 19.246 -12.196 -14.746 1.00 95.12 201 ASP A N 1
ATOM 1656 C CA . ASP A 1 201 ? 17.788 -12.181 -14.802 1.00 95.12 201 ASP A CA 1
ATOM 1657 C C . ASP A 1 201 ? 17.203 -10.789 -14.526 1.00 95.12 201 ASP A C 1
ATOM 1659 O O . ASP A 1 201 ? 16.030 -10.555 -14.830 1.00 95.12 201 ASP A O 1
ATOM 1663 N N . HIS A 1 202 ? 18.013 -9.848 -14.032 1.00 97.19 202 HIS A N 1
ATOM 1664 C CA . HIS A 1 202 ? 17.595 -8.509 -13.630 1.00 97.19 202 HIS A CA 1
ATOM 1665 C C . HIS A 1 202 ? 18.446 -7.396 -14.255 1.00 97.19 202 HIS A C 1
ATOM 1667 O O . HIS A 1 202 ? 19.679 -7.430 -14.242 1.00 97.19 202 HIS A O 1
ATOM 1673 N N . SER A 1 203 ? 17.783 -6.350 -14.750 1.00 97.38 203 SER A N 1
ATOM 1674 C CA . SER A 1 203 ? 18.414 -5.066 -15.071 1.00 97.38 203 SER A CA 1
ATOM 1675 C C . SER A 1 203 ? 18.807 -4.312 -13.799 1.00 97.38 203 SER A C 1
ATOM 1677 O O . SER A 1 203 ? 18.231 -4.552 -12.741 1.00 97.38 203 SER A O 1
ATOM 1679 N N . GLU A 1 204 ? 19.730 -3.353 -13.902 1.00 96.00 204 GLU A N 1
ATOM 1680 C CA . GLU A 1 204 ? 20.081 -2.467 -12.777 1.00 96.00 204 GLU A CA 1
ATOM 1681 C C . GLU A 1 204 ? 18.914 -1.545 -12.374 1.00 96.00 204 GLU A C 1
ATOM 1683 O O . GLU A 1 204 ? 18.683 -1.277 -11.200 1.00 96.00 204 GLU A O 1
ATOM 1688 N N . TYR A 1 205 ? 18.128 -1.082 -13.350 1.00 95.44 205 TYR A N 1
ATOM 1689 C CA . TYR A 1 205 ? 17.005 -0.162 -13.132 1.00 95.44 205 TYR A CA 1
ATOM 1690 C C . TYR A 1 205 ? 15.683 -0.767 -13.583 1.00 95.44 205 TYR A C 1
ATOM 1692 O O . TYR A 1 205 ? 15.663 -1.652 -14.437 1.00 95.44 205 TYR A O 1
ATOM 1700 N N . ALA A 1 206 ? 14.565 -0.264 -13.053 1.00 95.44 206 ALA A N 1
ATOM 1701 C CA . ALA A 1 206 ? 13.238 -0.690 -13.479 1.00 95.44 206 ALA A CA 1
ATOM 1702 C C . ALA A 1 206 ? 13.062 -0.623 -15.004 1.00 95.44 206 ALA A C 1
ATOM 1704 O O . ALA A 1 206 ? 13.373 0.378 -15.654 1.00 95.44 206 ALA A O 1
ATOM 1705 N N . LEU A 1 207 ? 12.459 -1.668 -15.563 1.00 95.56 207 LEU A N 1
ATOM 1706 C CA . LEU A 1 207 ? 11.957 -1.648 -16.926 1.00 95.56 207 LEU A CA 1
ATOM 1707 C C . LEU A 1 207 ? 10.756 -0.700 -17.019 1.00 95.56 207 LEU A C 1
ATOM 1709 O O . LEU A 1 207 ? 9.968 -0.547 -16.077 1.00 95.56 207 LEU A O 1
ATOM 1713 N N . MET A 1 208 ? 10.572 -0.133 -18.209 1.00 94.31 208 MET A N 1
ATOM 1714 C CA . MET A 1 208 ? 9.319 0.521 -18.598 1.00 94.31 208 MET A CA 1
ATOM 1715 C C . MET A 1 208 ? 8.173 -0.493 -18.504 1.00 94.31 208 MET A C 1
ATOM 1717 O O . MET A 1 208 ? 8.369 -1.655 -18.860 1.00 94.31 208 MET A O 1
ATOM 1721 N N . ILE A 1 209 ? 6.995 -0.073 -18.037 1.00 91.94 209 ILE A N 1
ATOM 1722 C CA . ILE A 1 209 ? 5.819 -0.933 -17.828 1.00 91.94 209 ILE A CA 1
ATOM 1723 C C . ILE A 1 209 ? 5.521 -1.769 -19.070 1.00 91.94 209 ILE A C 1
ATOM 1725 O O . ILE A 1 209 ? 5.385 -2.988 -18.959 1.00 91.94 209 ILE A O 1
ATOM 1729 N N . ARG A 1 210 ? 5.482 -1.138 -20.252 1.00 91.31 210 ARG A N 1
ATOM 1730 C CA . ARG A 1 210 ? 5.178 -1.832 -21.516 1.00 91.31 210 ARG A CA 1
ATOM 1731 C C . ARG A 1 210 ? 6.167 -2.940 -21.857 1.00 91.31 210 ARG A C 1
ATOM 1733 O O . ARG A 1 210 ? 5.824 -3.846 -22.608 1.00 91.31 210 ARG A O 1
ATOM 1740 N N . ASP A 1 211 ? 7.391 -2.841 -21.350 1.00 94.00 211 ASP A N 1
ATOM 1741 C CA . ASP A 1 211 ? 8.512 -3.712 -21.685 1.00 94.00 211 ASP A CA 1
ATOM 1742 C C . ASP A 1 211 ? 8.722 -4.821 -20.647 1.00 94.00 211 ASP A C 1
ATOM 1744 O O . ASP A 1 211 ? 9.551 -5.702 -20.882 1.00 94.00 211 ASP A O 1
ATOM 1748 N N . ARG A 1 212 ? 7.978 -4.806 -19.530 1.00 92.50 212 ARG A N 1
ATOM 1749 C CA . ARG A 1 212 ? 8.093 -5.808 -18.465 1.00 92.50 212 ARG A CA 1
ATOM 1750 C C . ARG A 1 212 ? 7.490 -7.151 -18.865 1.00 92.50 212 ARG A C 1
ATOM 1752 O O . ARG A 1 212 ? 6.469 -7.182 -19.557 1.00 92.50 212 ARG A O 1
ATOM 1759 N N . PRO A 1 213 ? 8.053 -8.261 -18.352 1.00 91.12 213 PRO A N 1
ATOM 1760 C CA . PRO A 1 213 ? 7.399 -9.556 -18.335 1.00 91.12 213 PRO A CA 1
ATOM 1761 C C . PRO A 1 213 ? 5.986 -9.440 -17.756 1.00 91.12 213 PRO A C 1
ATOM 1763 O O . PRO A 1 213 ? 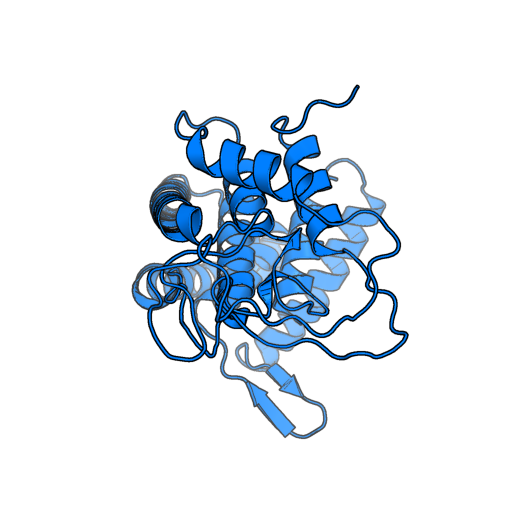5.836 -9.117 -16.570 1.00 91.12 213 PRO A O 1
ATOM 1766 N N . PRO A 1 214 ? 4.951 -9.722 -18.553 1.00 87.38 214 PRO A N 1
ATOM 1767 C CA . PRO A 1 214 ? 3.583 -9.528 -18.128 1.00 87.38 214 PRO A CA 1
ATOM 1768 C C . PRO A 1 214 ? 3.274 -10.367 -16.853 1.00 87.38 214 PRO A C 1
ATOM 1770 O O . PRO A 1 214 ? 3.633 -11.542 -16.760 1.00 87.38 214 PRO A O 1
ATOM 1773 N N . THR A 1 215 ? 2.554 -9.810 -15.865 1.00 83.31 215 THR A N 1
ATOM 1774 C CA . THR A 1 215 ? 1.990 -10.514 -14.677 1.00 83.31 215 THR A CA 1
ATOM 1775 C C . THR A 1 215 ? 0.502 -10.171 -14.421 1.00 83.31 215 THR A C 1
ATOM 1777 O O . THR A 1 215 ? 0.004 -9.229 -15.031 1.00 83.31 215 THR A O 1
ATOM 1780 N N . THR A 1 216 ? -0.229 -10.932 -13.589 1.00 79.94 216 THR A N 1
ATOM 1781 C CA . THR A 1 216 ? -1.658 -10.663 -13.288 1.00 79.94 216 THR A CA 1
ATOM 1782 C C . THR A 1 216 ? -1.838 -9.294 -12.645 1.00 79.94 216 THR A C 1
ATOM 1784 O O . THR A 1 216 ? -2.703 -8.536 -13.075 1.00 79.94 216 THR A O 1
ATOM 1787 N N . TYR A 1 217 ? -0.992 -8.991 -11.660 1.00 83.19 217 TYR A N 1
ATOM 1788 C CA . TYR A 1 217 ? -0.870 -7.660 -11.086 1.00 83.19 217 TYR A CA 1
ATOM 1789 C C . TYR A 1 217 ? 0.566 -7.176 -11.207 1.00 83.19 217 TYR A C 1
ATOM 1791 O O . TYR A 1 217 ? 1.510 -7.907 -10.905 1.00 83.19 217 TYR A O 1
ATOM 1799 N N . PHE A 1 218 ? 0.732 -5.945 -11.660 1.00 80.56 218 PHE A N 1
ATOM 1800 C CA . PHE A 1 218 ? 1.995 -5.312 -12.004 1.00 80.56 218 PHE A CA 1
ATOM 1801 C C . PHE A 1 218 ? 2.990 -5.253 -10.836 1.00 80.56 218 PHE A C 1
ATOM 1803 O O . PHE A 1 218 ? 4.198 -5.389 -11.030 1.00 80.56 218 PHE A O 1
ATOM 1810 N N . TRP A 1 219 ? 2.478 -5.123 -9.617 1.00 81.00 219 TRP A N 1
ATOM 1811 C CA . TRP A 1 219 ? 3.241 -5.072 -8.372 1.00 81.00 219 TRP A CA 1
ATOM 1812 C C . TRP A 1 219 ? 3.599 -6.459 -7.802 1.00 81.00 219 TRP A C 1
ATOM 1814 O O . TRP A 1 219 ? 4.288 -6.543 -6.793 1.00 81.00 219 TRP A O 1
ATOM 1824 N N . GLN A 1 220 ? 3.197 -7.570 -8.440 1.00 83.94 220 GLN A N 1
ATOM 1825 C CA . GLN A 1 220 ? 3.594 -8.923 -8.005 1.00 83.94 220 GLN A CA 1
ATOM 1826 C C . GLN A 1 220 ? 5.036 -9.286 -8.351 1.00 83.94 220 GLN A C 1
ATOM 1828 O O . GLN A 1 220 ? 5.623 -10.156 -7.708 1.00 83.94 220 GLN A O 1
ATOM 1833 N N . ARG A 1 221 ? 5.584 -8.679 -9.404 1.00 85.75 221 ARG A N 1
ATOM 1834 C CA . ARG A 1 221 ? 6.908 -9.008 -9.928 1.00 85.75 221 ARG A CA 1
ATOM 1835 C C . ARG A 1 221 ? 7.832 -7.822 -9.725 1.00 85.75 221 ARG A C 1
ATOM 1837 O O . ARG A 1 221 ? 7.408 -6.671 -9.844 1.00 85.75 221 ARG A O 1
ATOM 1844 N N . ASN A 1 222 ? 9.097 -8.114 -9.440 1.00 92.00 222 ASN A N 1
ATOM 1845 C CA . ASN A 1 222 ? 10.091 -7.065 -9.355 1.00 92.00 222 ASN A CA 1
ATOM 1846 C C . ASN A 1 222 ? 10.182 -6.317 -10.705 1.00 92.00 222 ASN A C 1
ATOM 1848 O O . ASN A 1 222 ? 10.005 -6.904 -11.779 1.00 92.00 222 ASN A O 1
ATOM 1852 N N . PRO A 1 223 ? 10.388 -4.996 -10.680 1.00 94.19 223 PRO A N 1
ATOM 1853 C CA . PRO A 1 223 ? 10.338 -4.169 -11.880 1.00 94.19 223 PRO A CA 1
ATOM 1854 C C . PRO A 1 223 ? 11.558 -4.352 -12.797 1.00 94.19 223 PRO A C 1
ATOM 1856 O O . PRO A 1 223 ? 11.588 -3.763 -13.874 1.00 94.19 223 PRO A O 1
ATOM 1859 N N . THR A 1 224 ? 12.556 -5.127 -12.371 1.00 96.62 224 THR A N 1
ATOM 1860 C CA . THR A 1 224 ? 13.851 -5.319 -13.040 1.00 96.62 224 THR A CA 1
ATOM 1861 C C . THR A 1 224 ? 13.946 -6.644 -13.795 1.00 96.62 224 THR A C 1
ATOM 1863 O O . THR A 1 224 ? 14.903 -6.844 -14.535 1.00 96.62 224 THR A O 1
ATOM 1866 N N . THR A 1 225 ? 12.961 -7.542 -13.661 1.00 95.81 225 THR A N 1
ATOM 1867 C CA . THR A 1 225 ? 12.976 -8.850 -14.334 1.00 95.81 225 THR A CA 1
ATOM 1868 C C . THR A 1 225 ? 13.102 -8.679 -15.853 1.00 95.81 225 THR A C 1
ATOM 1870 O O . THR A 1 225 ? 12.219 -8.113 -16.500 1.00 95.81 225 THR A O 1
ATOM 1873 N N . LEU A 1 226 ? 14.161 -9.237 -16.438 1.00 96.69 226 LEU A N 1
ATOM 1874 C CA . LEU A 1 226 ? 14.460 -9.163 -17.869 1.00 96.69 226 LEU A CA 1
ATOM 1875 C C . LEU A 1 226 ? 13.649 -10.160 -18.702 1.00 96.69 226 LEU A C 1
ATOM 1877 O O . LEU A 1 226 ? 13.412 -9.910 -19.885 1.00 96.69 226 LEU A O 1
ATOM 1881 N N . LYS A 1 227 ? 13.262 -11.302 -18.118 1.00 95.38 227 LYS A N 1
ATOM 1882 C CA . LYS A 1 227 ? 12.639 -12.421 -18.840 1.00 95.38 227 LYS A CA 1
ATOM 1883 C C . LYS A 1 227 ? 11.407 -12.974 -18.141 1.00 95.38 227 LYS A C 1
ATOM 1885 O O . LYS A 1 227 ? 11.383 -13.107 -16.923 1.00 95.38 227 LYS A O 1
ATOM 1890 N N . GLY A 1 228 ? 10.397 -13.363 -18.911 1.00 93.00 228 GLY A N 1
ATOM 1891 C CA . GLY A 1 228 ? 9.248 -14.105 -18.394 1.00 93.00 228 GLY A CA 1
ATOM 1892 C C . GLY A 1 228 ? 7.955 -13.811 -19.139 1.00 93.00 228 GLY A C 1
ATOM 1893 O O . GLY A 1 228 ? 7.970 -13.289 -20.252 1.00 93.00 228 GLY A O 1
ATOM 1894 N N . GLY A 1 229 ? 6.836 -14.127 -18.486 1.00 86.81 229 GLY A N 1
ATOM 1895 C CA . GLY A 1 229 ? 5.523 -14.167 -19.132 1.00 86.81 229 GLY A CA 1
ATOM 1896 C C . GLY A 1 229 ? 5.332 -15.462 -19.917 1.00 86.81 229 GLY A C 1
ATOM 1897 O O . GLY A 1 229 ? 6.295 -16.185 -20.174 1.00 86.81 229 GLY A O 1
ATOM 1898 N N . ASP A 1 230 ? 4.090 -15.738 -20.297 1.00 81.56 230 ASP A N 1
ATOM 1899 C CA . ASP A 1 230 ? 3.732 -16.940 -21.045 1.00 81.56 230 ASP A CA 1
ATOM 1900 C C . ASP A 1 230 ? 3.165 -16.552 -22.410 1.00 81.56 230 ASP A C 1
ATOM 1902 O O . ASP A 1 230 ? 2.469 -15.553 -22.557 1.00 81.56 230 ASP A O 1
ATOM 1906 N N . ALA A 1 231 ? 3.422 -17.355 -23.442 1.00 80.00 231 ALA A N 1
ATOM 1907 C CA . ALA A 1 231 ? 2.846 -17.151 -24.776 1.00 80.00 231 ALA A CA 1
ATOM 1908 C C . ALA A 1 231 ? 1.401 -17.687 -24.875 1.00 80.00 231 ALA A C 1
ATOM 1910 O O . ALA A 1 231 ? 1.025 -18.314 -25.867 1.00 80.00 231 ALA A O 1
ATOM 1911 N N . CYS A 1 232 ? 0.606 -17.515 -23.816 1.00 78.38 232 CYS A N 1
ATOM 1912 C CA . CYS A 1 232 ? -0.744 -18.057 -23.723 1.00 78.38 232 CYS A CA 1
ATOM 1913 C C . CYS A 1 232 ? -1.808 -17.009 -24.090 1.00 78.38 232 CYS A C 1
ATOM 1915 O O . CYS A 1 232 ? -1.624 -15.809 -23.912 1.00 78.38 232 CYS A O 1
ATOM 1917 N N . CYS A 1 233 ? -2.963 -17.450 -24.595 1.00 74.06 233 CYS A N 1
ATOM 1918 C CA . CYS A 1 233 ? -4.066 -16.561 -24.981 1.00 74.06 233 CYS A CA 1
ATOM 1919 C C . CYS A 1 233 ? -4.867 -16.048 -23.766 1.00 74.06 233 CYS A C 1
ATOM 1921 O O . CYS A 1 233 ? -6.096 -16.132 -23.749 1.00 74.06 233 CYS A O 1
ATOM 1923 N N . LEU A 1 234 ? -4.190 -15.549 -22.730 1.00 77.75 234 LEU A N 1
ATOM 1924 C CA . LEU A 1 234 ? -4.825 -14.926 -21.572 1.00 77.75 234 LEU A CA 1
ATOM 1925 C C . LEU A 1 234 ? -4.815 -13.406 -21.734 1.00 77.75 234 LEU A C 1
ATOM 1927 O O . LEU A 1 234 ? -3.761 -12.774 -21.776 1.00 77.75 234 LEU A O 1
ATOM 1931 N N . GLN A 1 235 ? -6.010 -12.819 -21.814 1.00 79.25 235 GLN A N 1
ATOM 1932 C CA . GLN A 1 235 ? -6.179 -11.372 -21.746 1.00 79.25 235 GLN A CA 1
ATOM 1933 C C . GLN A 1 235 ? -6.056 -10.916 -20.291 1.00 79.25 235 GLN A C 1
ATOM 1935 O O . GLN A 1 235 ? -6.739 -11.437 -19.403 1.00 79.25 235 GLN A O 1
ATOM 1940 N N . ARG A 1 236 ? -5.216 -9.912 -20.049 1.00 74.06 236 ARG A N 1
ATOM 1941 C CA . ARG A 1 236 ? -4.989 -9.369 -18.709 1.00 74.06 236 ARG A CA 1
ATOM 1942 C C . ARG A 1 236 ? -6.011 -8.316 -18.315 1.00 74.06 236 ARG A C 1
ATOM 1944 O O . ARG A 1 236 ? -6.594 -7.619 -19.144 1.00 74.06 236 ARG A O 1
ATOM 1951 N N . LYS A 1 237 ? -6.224 -8.215 -17.001 1.00 69.50 237 LYS A N 1
ATOM 1952 C CA . LYS A 1 237 ? -7.027 -7.167 -16.369 1.00 69.50 237 LYS A CA 1
ATOM 1953 C C . LYS A 1 237 ? -6.076 -6.178 -15.706 1.00 69.50 237 LYS A C 1
ATOM 1955 O O . LYS A 1 237 ? -5.372 -6.547 -14.779 1.00 69.50 237 LYS A O 1
ATOM 1960 N N . HIS A 1 238 ? -6.090 -4.924 -16.142 1.00 75.50 238 HIS A N 1
ATOM 1961 C CA . HIS A 1 238 ? -5.237 -3.874 -15.578 1.00 75.50 238 HIS A CA 1
ATOM 1962 C C . HIS A 1 238 ? -5.873 -3.237 -14.337 1.00 75.50 238 HIS A C 1
ATOM 1964 O O . HIS A 1 238 ? -6.164 -2.042 -14.329 1.00 75.50 238 HIS A O 1
ATOM 1970 N N . LEU A 1 239 ? -6.147 -4.034 -13.298 1.00 75.81 239 LEU A N 1
ATOM 1971 C CA . LEU A 1 239 ? -6.716 -3.491 -12.059 1.00 75.81 239 LEU A CA 1
ATOM 1972 C C . LEU A 1 239 ? -5.802 -2.412 -11.459 1.00 75.81 239 LEU A C 1
ATOM 1974 O O . LEU A 1 239 ? -6.297 -1.384 -11.013 1.00 75.81 239 LEU A O 1
ATOM 1978 N N . ASP A 1 240 ? -4.489 -2.605 -11.541 1.00 76.06 240 ASP A N 1
ATOM 1979 C CA . ASP A 1 240 ? -3.491 -1.697 -10.959 1.00 76.06 240 ASP A CA 1
ATOM 1980 C C . ASP A 1 240 ? -3.455 -0.345 -11.677 1.00 76.06 240 ASP A C 1
ATOM 1982 O O . ASP A 1 240 ? -3.337 0.701 -11.041 1.00 76.06 240 ASP A O 1
ATOM 1986 N N . LEU A 1 241 ? -3.646 -0.358 -13.003 1.00 86.31 241 LEU A N 1
ATOM 1987 C CA . LEU A 1 241 ? -3.857 0.853 -13.796 1.00 86.31 241 LEU A CA 1
ATOM 1988 C C . LEU A 1 241 ? -5.102 1.591 -13.305 1.00 86.31 241 LEU A C 1
ATOM 1990 O O . LEU A 1 241 ? -5.053 2.797 -13.077 1.00 86.31 241 LEU A O 1
ATOM 1994 N N . LEU A 1 242 ? -6.221 0.874 -13.155 1.00 87.94 242 LEU A N 1
ATOM 1995 C CA . LEU A 1 242 ? -7.486 1.474 -12.738 1.00 87.94 242 LEU A CA 1
ATOM 1996 C C . LEU A 1 242 ? -7.378 2.064 -11.333 1.00 87.94 242 LEU A C 1
ATOM 1998 O O . LEU A 1 242 ? -7.837 3.183 -11.119 1.00 87.94 242 LEU A O 1
ATOM 2002 N N . LEU A 1 243 ? -6.761 1.345 -10.394 1.00 89.44 243 LEU A N 1
ATOM 2003 C CA . LEU A 1 243 ? -6.587 1.813 -9.026 1.00 89.44 243 LEU A CA 1
ATOM 2004 C C . LEU A 1 243 ? -5.740 3.089 -8.990 1.00 89.44 243 LEU A C 1
ATOM 2006 O O . LEU A 1 243 ? -6.217 4.118 -8.513 1.00 89.44 243 LEU A O 1
ATOM 2010 N N . ALA A 1 244 ? -4.539 3.056 -9.576 1.00 91.81 244 ALA A N 1
ATOM 2011 C CA . ALA A 1 244 ? -3.647 4.212 -9.620 1.00 91.81 244 ALA A CA 1
ATOM 2012 C C . ALA A 1 244 ? -4.290 5.413 -10.338 1.00 91.81 244 ALA A C 1
ATOM 2014 O O . ALA A 1 244 ? -4.187 6.547 -9.866 1.00 91.81 244 ALA A O 1
ATOM 2015 N N . TYR A 1 245 ? -5.012 5.169 -11.438 1.00 92.44 245 TYR A N 1
ATOM 2016 C CA . TYR A 1 245 ? -5.750 6.201 -12.165 1.00 92.44 245 TYR A CA 1
ATOM 2017 C C . TYR A 1 245 ? -6.828 6.860 -11.299 1.00 92.44 245 TYR A C 1
ATOM 2019 O O . TYR A 1 245 ? -6.893 8.086 -11.209 1.00 92.44 245 TYR A O 1
ATOM 2027 N N . TRP A 1 246 ? -7.687 6.072 -10.649 1.00 91.56 246 TRP A N 1
ATOM 2028 C CA . TRP A 1 246 ? -8.792 6.623 -9.863 1.00 91.56 246 TRP A CA 1
ATOM 2029 C C . TRP A 1 246 ? -8.316 7.328 -8.599 1.00 91.56 246 TRP A C 1
ATOM 2031 O O . TRP A 1 246 ? -8.865 8.376 -8.257 1.00 91.56 246 TRP A O 1
ATOM 2041 N N . MET A 1 247 ? -7.279 6.808 -7.946 1.00 92.25 247 MET A N 1
ATOM 2042 C CA . MET A 1 247 ? -6.631 7.471 -6.816 1.00 92.25 247 MET A CA 1
ATOM 2043 C C . MET A 1 247 ? -6.008 8.803 -7.249 1.00 92.25 247 MET A C 1
ATOM 2045 O O . MET A 1 247 ? -6.368 9.854 -6.723 1.00 92.25 247 MET A O 1
ATOM 2049 N N . GLY A 1 248 ? -5.193 8.790 -8.308 1.00 91.25 248 GLY A N 1
ATOM 2050 C CA . GLY A 1 248 ? -4.588 9.998 -8.867 1.00 91.25 248 GLY A CA 1
ATOM 2051 C C . GLY A 1 248 ? -5.607 11.055 -9.301 1.00 91.25 248 GLY A C 1
ATOM 2052 O O . GLY A 1 248 ? -5.409 12.241 -9.041 1.00 91.25 248 GLY A O 1
ATOM 2053 N N . ARG A 1 249 ? -6.724 10.641 -9.916 1.00 91.12 249 ARG A N 1
ATOM 2054 C CA . ARG A 1 249 ? -7.823 11.543 -10.290 1.00 91.12 249 ARG A CA 1
ATOM 2055 C C . ARG A 1 249 ? -8.511 12.123 -9.053 1.00 91.12 249 ARG A C 1
ATOM 2057 O O . ARG A 1 249 ? -8.729 13.328 -8.990 1.00 91.12 249 ARG A O 1
ATOM 2064 N N . THR A 1 250 ? -8.853 11.283 -8.076 1.00 87.62 250 THR A N 1
ATOM 2065 C CA . THR A 1 250 ? -9.565 11.708 -6.854 1.00 87.62 250 THR A CA 1
ATOM 2066 C C . THR A 1 250 ? -8.742 12.709 -6.047 1.00 87.62 250 THR A C 1
ATOM 2068 O O . THR A 1 250 ? -9.297 13.639 -5.468 1.00 87.62 250 THR A O 1
ATOM 2071 N N . SER A 1 251 ? -7.419 12.566 -6.070 1.00 87.81 251 SER A N 1
ATOM 2072 C CA . SER A 1 251 ? -6.485 13.456 -5.381 1.00 87.81 251 SER A CA 1
ATOM 2073 C C . SER A 1 251 ? -6.001 14.640 -6.226 1.00 87.81 251 SER A C 1
ATOM 2075 O O . SER A 1 251 ? -5.181 15.417 -5.754 1.00 87.81 251 SER A O 1
ATOM 2077 N N . GLY A 1 252 ? -6.502 14.807 -7.456 1.00 89.06 252 GLY A N 1
ATOM 2078 C CA . GLY A 1 252 ? -6.205 15.966 -8.309 1.00 89.06 252 GLY A CA 1
ATOM 2079 C C . GLY A 1 252 ? -4.851 15.934 -9.028 1.00 89.06 252 GLY A C 1
ATOM 2080 O O . GLY A 1 252 ? -4.462 16.926 -9.636 1.00 89.06 252 GLY A O 1
ATO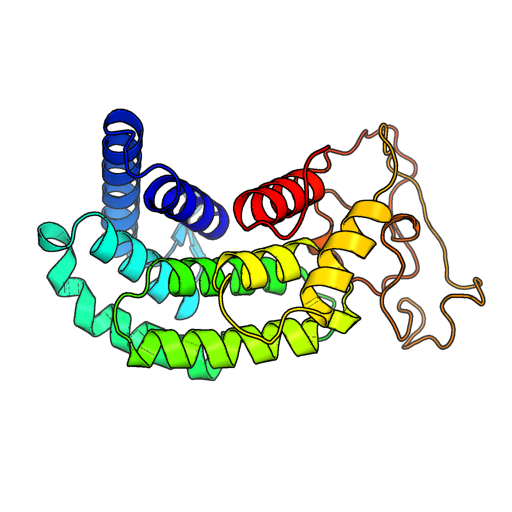M 2081 N N . PHE A 1 253 ? -4.137 14.806 -9.009 1.00 89.19 253 PHE A N 1
ATOM 2082 C CA . PHE A 1 253 ? -2.846 14.644 -9.697 1.00 89.19 253 PHE A CA 1
ATOM 2083 C C . PHE A 1 253 ? -2.984 14.169 -11.147 1.00 89.19 253 PHE A C 1
ATOM 2085 O O . PHE A 1 253 ? -2.018 14.206 -11.915 1.00 89.19 253 PHE A O 1
ATOM 2092 N N . ILE A 1 254 ? -4.185 13.740 -11.535 1.00 88.06 254 ILE A N 1
ATOM 2093 C CA . ILE A 1 254 ? -4.565 13.441 -12.915 1.00 88.06 254 ILE A CA 1
ATOM 2094 C C . ILE A 1 254 ? -5.743 14.342 -13.259 1.00 88.06 254 ILE A C 1
ATOM 2096 O O . ILE A 1 254 ? -6.834 14.188 -12.710 1.00 88.06 254 ILE A O 1
ATOM 2100 N N . MET A 1 255 ? -5.513 15.281 -14.171 1.00 78.50 255 MET A N 1
ATOM 2101 C CA . MET A 1 255 ? -6.568 16.144 -14.690 1.00 78.50 255 MET A CA 1
ATOM 2102 C C . MET A 1 255 ? -7.434 15.330 -15.656 1.00 78.50 255 MET A C 1
ATOM 2104 O O . MET A 1 255 ? -6.909 14.613 -16.509 1.00 78.50 255 MET A O 1
ATOM 2108 N N . GLY A 1 256 ? -8.755 15.405 -15.495 1.00 60.50 256 GLY A N 1
ATOM 2109 C CA . GLY A 1 256 ? -9.675 14.964 -16.540 1.00 60.50 256 GLY A CA 1
ATOM 2110 C C . GLY A 1 256 ? -9.688 15.991 -17.667 1.00 60.50 256 GLY A C 1
ATOM 2111 O O . GLY A 1 256 ? -9.638 17.189 -17.387 1.00 60.50 256 GLY A O 1
ATOM 2112 N N . GLU A 1 257 ? -9.736 15.522 -18.911 1.00 46.72 257 GLU A N 1
ATOM 2113 C CA . GLU A 1 257 ? -10.278 16.330 -20.011 1.00 46.72 257 GLU A CA 1
ATOM 2114 C C . GLU A 1 257 ? -11.779 16.578 -19.804 1.00 46.72 257 GLU A C 1
ATOM 2116 O O . GLU A 1 257 ? -12.465 15.662 -19.280 1.00 46.72 257 GLU A O 1
#

Secondary structure (DSSP, 8-state):
-HHHHHHHHHHHHHH-TT-HHHHHHHHHHHHHHHHHHHHTTT-EE-TTS-EEPPPHHHHHHHHHHHHHH-HHHHGGGHHHHHHHHHHHHHHTS-PPPTT-S--THHHHHHHHHHHHHHH---HHHHHHHHHHHHHHHHHHGGG--HHHHHHHHHH-TTSS--HHHHHHHHHHHHHSPPSS-B---EE-TT-GGGPSBSSSSBBSSPPPGGGSPP-SSGGGS-TTB-EE---S-PBP--HHHHHHHHHHHHTTSS---

pLDDT: mean 91.55, std 7.34, range [46.72, 98.69]

Foldseek 3Di:
DVLVVLLVLLCLCQVVVPPPVSLVVSLVVLVVVLVVCVVVVNWDQDPVRDTDDDQLLNLLSSLLSNCLSDVVVRVVCVVVNVVSLVSCLPPPLAADDLPDQQQLVRLSSLSSLLSCLSRDPDPVSNVSSLVSLLVRLVNCLQQLQLLSLLSNCLSPVPDPPNPSSLCSNVQLLVQADDPQDFWDKAACQPPPVQPDAPDSFFGPTFDRNNRDRDDLESRRGRRGGRTHTDHDGDGHDHVSSVNSVVSCVVSVSDDDD